Protein AF-A0A497E1Q3-F1 (afdb_monomer_lite)

InterPro domains:
  IPR003481 Flagellar hook-associated protein 2, N-terminal [PF02465] (13-109)
  IPR040026 Flagellar hook-associated protein 2 [PTHR30288] (8-225)

Organism: Aerophobetes bacterium (NCBI:txid2030807)

Radius of gyration: 48.14 Å; chains: 1; bounding box: 81×83×130 Å

Secondary structure (DSSP, 8-state):
----------TT----HHHHHHHHHHHHHHHHHHHHHHHHHHHHHHHHHHHHHHHHHHHHHHHHHHT-HHHHS------S-TTT------S-PPP-----------------PPP-S-SSSS-----------SSPPPPTT-BTTTHHHHT-----EEEEE-TTS-EEEEE-TT--BHHHHHHHHHT-TTS-EEEEE---TTS-TTTSEEEEE-S--SS-EEEEESTT--HHHHTT--EEESSSEEEPPPS---

Structure (mmCIF, N/CA/C/O backbone):
data_AF-A0A497E1Q3-F1
#
_entry.id   AF-A0A497E1Q3-F1
#
loop_
_atom_site.group_PDB
_atom_site.id
_atom_site.type_symbol
_atom_site.label_atom_id
_atom_site.label_alt_id
_atom_site.label_comp_id
_atom_site.label_asym_id
_atom_site.label_entity_id
_atom_site.label_seq_id
_atom_site.pdbx_PDB_ins_code
_atom_site.Cartn_x
_atom_site.Cartn_y
_atom_site.Cartn_z
_atom_site.occupancy
_atom_site.B_iso_or_equiv
_atom_site.auth_seq_id
_atom_site.auth_comp_id
_atom_site.auth_asym_id
_atom_site.auth_atom_id
_atom_site.pdbx_PDB_model_num
ATOM 1 N N . MET A 1 1 ? 20.193 60.997 -73.709 1.00 47.12 1 MET A N 1
ATOM 2 C CA . MET A 1 1 ? 21.344 61.504 -74.487 1.00 47.12 1 MET A CA 1
ATOM 3 C C . MET A 1 1 ? 22.534 61.631 -73.552 1.00 47.12 1 MET A C 1
ATOM 5 O O . MET A 1 1 ? 22.497 62.475 -72.671 1.00 47.12 1 MET A O 1
ATOM 9 N N . ALA A 1 2 ? 23.549 60.787 -73.725 1.00 42.44 2 ALA A N 1
ATOM 10 C CA . ALA A 1 2 ? 24.908 61.006 -73.234 1.00 42.44 2 ALA A CA 1
ATOM 11 C C . ALA A 1 2 ? 25.837 60.607 -74.392 1.00 42.44 2 ALA A C 1
ATOM 13 O O . ALA A 1 2 ? 25.594 59.596 -75.048 1.00 42.44 2 ALA A O 1
ATOM 14 N N . ALA A 1 3 ? 26.763 61.498 -74.735 1.00 43.50 3 ALA A N 1
ATOM 15 C CA . ALA A 1 3 ? 27.472 61.548 -76.010 1.00 43.50 3 ALA A CA 1
ATOM 16 C C . ALA A 1 3 ? 28.418 60.352 -76.254 1.00 43.50 3 ALA A C 1
ATOM 18 O O . ALA A 1 3 ? 28.955 59.800 -75.294 1.00 43.50 3 ALA A O 1
ATOM 19 N N . PRO A 1 4 ? 28.685 59.980 -77.522 1.00 47.50 4 PRO A N 1
ATOM 20 C CA . PRO A 1 4 ? 29.746 59.034 -77.840 1.00 47.50 4 PRO A CA 1
ATOM 21 C C . PRO A 1 4 ? 31.111 59.702 -77.623 1.00 47.50 4 PRO A C 1
ATOM 23 O O . PRO A 1 4 ? 31.420 60.721 -78.242 1.00 47.50 4 PRO A O 1
ATOM 26 N N . LEU A 1 5 ? 31.936 59.127 -76.748 1.00 47.25 5 LEU A N 1
ATOM 27 C CA . LEU A 1 5 ? 33.345 59.493 -76.624 1.00 47.25 5 LEU A CA 1
ATOM 28 C C . LEU A 1 5 ? 34.102 58.882 -77.811 1.00 47.25 5 LEU A C 1
ATOM 30 O O . LEU A 1 5 ? 34.340 57.678 -77.860 1.00 47.25 5 LEU A O 1
ATOM 34 N N . GLN A 1 6 ? 34.442 59.715 -78.794 1.00 50.72 6 GLN A N 1
ATOM 35 C CA . GLN A 1 6 ? 35.434 59.377 -79.809 1.00 50.72 6 GLN A CA 1
ATOM 36 C C . GLN A 1 6 ? 36.818 59.365 -79.152 1.00 50.72 6 GLN A C 1
ATOM 38 O O . GLN A 1 6 ? 37.345 60.416 -78.788 1.00 50.72 6 GLN A O 1
ATOM 43 N N . ASN A 1 7 ? 37.413 58.182 -79.013 1.00 49.25 7 ASN A N 1
ATOM 44 C CA . ASN A 1 7 ? 38.814 58.052 -78.631 1.00 49.25 7 ASN A CA 1
ATOM 45 C C . ASN A 1 7 ? 39.691 58.346 -79.856 1.00 49.25 7 ASN A C 1
ATOM 47 O O . ASN A 1 7 ? 39.569 57.704 -80.898 1.00 49.25 7 ASN A O 1
ATOM 51 N N . ILE A 1 8 ? 40.558 59.351 -79.733 1.00 51.94 8 ILE A N 1
ATOM 52 C CA . ILE A 1 8 ? 41.512 59.757 -80.767 1.00 51.94 8 ILE A CA 1
ATOM 53 C C . ILE A 1 8 ? 42.587 58.667 -80.892 1.00 51.94 8 ILE A C 1
ATOM 55 O O . ILE A 1 8 ? 43.440 58.522 -80.018 1.00 51.94 8 ILE A O 1
ATOM 59 N N . SER A 1 9 ? 42.547 57.912 -81.991 1.00 50.84 9 SER A N 1
ATOM 60 C CA . SER A 1 9 ? 43.619 57.007 -82.419 1.00 50.84 9 SER A CA 1
ATOM 61 C C . SER A 1 9 ? 44.751 57.828 -83.051 1.00 50.84 9 SER A C 1
ATOM 63 O O . SER A 1 9 ? 44.543 58.517 -84.049 1.00 50.84 9 SER A O 1
ATOM 65 N N . GLY A 1 10 ? 45.938 57.808 -82.439 1.00 52.50 10 GLY A N 1
ATOM 66 C CA . GLY A 1 10 ? 47.099 58.604 -82.850 1.00 52.50 10 GLY A CA 1
ATOM 67 C C . GLY A 1 10 ? 47.669 58.201 -84.218 1.00 52.50 10 GLY A C 1
ATOM 68 O O . GLY A 1 10 ? 47.986 57.044 -84.467 1.00 52.50 10 GLY A O 1
ATOM 69 N N . LEU A 1 11 ? 47.862 59.193 -85.086 1.00 52.38 11 LEU A N 1
ATOM 70 C CA . LEU A 1 11 ? 48.152 59.095 -86.525 1.00 52.38 11 LEU A CA 1
ATOM 71 C C . LEU A 1 11 ? 49.540 58.546 -86.951 1.00 52.38 11 LEU A C 1
ATOM 73 O O . LEU A 1 11 ? 49.883 58.678 -88.121 1.00 52.38 11 LEU A O 1
ATOM 77 N N . ILE A 1 12 ? 50.353 57.938 -86.074 1.00 54.19 12 ILE A N 1
ATOM 78 C CA . ILE A 1 12 ? 51.673 57.354 -86.454 1.00 54.19 12 ILE A CA 1
ATOM 79 C C . ILE A 1 12 ? 51.933 55.966 -85.820 1.00 54.19 12 ILE A C 1
ATOM 81 O O . ILE A 1 12 ? 52.937 55.324 -86.110 1.00 54.19 12 ILE A O 1
ATOM 85 N N . SER A 1 13 ? 51.012 55.426 -85.018 1.00 51.84 13 SE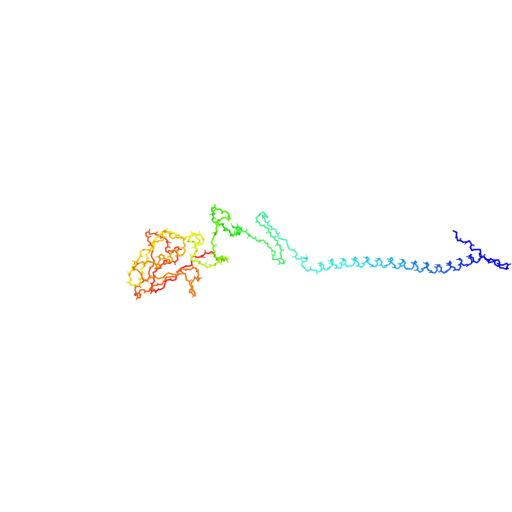R A N 1
ATOM 86 C CA . SER A 1 13 ? 51.146 54.074 -84.461 1.00 51.84 13 SER A CA 1
ATOM 87 C C . SER A 1 13 ? 50.018 53.190 -84.980 1.00 51.84 13 SER A C 1
ATOM 89 O O . SER A 1 13 ? 48.866 53.365 -84.596 1.00 51.84 13 SER A O 1
ATOM 91 N N . THR A 1 14 ? 50.329 52.235 -85.855 1.00 58.81 14 THR A N 1
ATOM 92 C CA . THR A 1 14 ? 49.423 51.157 -86.295 1.00 58.81 14 THR A CA 1
ATOM 93 C C . THR A 1 14 ? 49.256 50.089 -85.204 1.00 58.81 14 THR A C 1
ATOM 95 O O . THR A 1 14 ? 49.424 48.903 -85.469 1.00 58.81 14 THR A O 1
ATOM 98 N N . ILE A 1 15 ? 49.004 50.498 -83.959 1.00 61.88 15 ILE A N 1
ATOM 99 C CA . ILE A 1 15 ? 48.766 49.593 -82.829 1.00 61.88 15 ILE A CA 1
ATOM 100 C C . ILE A 1 15 ? 47.312 49.762 -82.400 1.00 61.88 15 ILE A C 1
ATOM 102 O O . ILE A 1 15 ? 46.911 50.844 -81.968 1.00 61.88 15 ILE A O 1
ATOM 106 N N . ASP A 1 16 ? 46.532 48.687 -82.530 1.00 72.00 16 ASP A N 1
ATOM 107 C CA . ASP A 1 16 ? 45.199 48.589 -81.945 1.00 72.00 16 ASP A CA 1
ATOM 108 C C . ASP A 1 16 ? 45.356 48.414 -80.428 1.00 72.00 16 ASP A C 1
ATOM 110 O O . ASP A 1 16 ? 45.700 47.348 -79.905 1.00 72.00 16 ASP A O 1
ATOM 114 N N . TRP A 1 17 ? 45.199 49.522 -79.708 1.00 68.81 17 TRP A N 1
ATOM 115 C CA . TRP A 1 17 ? 45.371 49.551 -78.262 1.00 68.81 17 TRP A CA 1
ATOM 116 C C . TRP A 1 17 ? 44.317 48.722 -77.533 1.00 68.81 17 TRP A C 1
ATOM 118 O O . TRP A 1 17 ? 44.621 48.221 -76.457 1.00 68.81 17 TRP A O 1
ATOM 128 N N . ASN A 1 18 ? 43.129 48.516 -78.111 1.00 73.19 18 ASN A N 1
ATOM 129 C CA . ASN A 1 18 ? 42.119 47.654 -77.498 1.00 73.19 18 ASN A CA 1
ATOM 130 C C . ASN A 1 18 ? 42.541 46.188 -77.604 1.00 73.19 18 ASN A C 1
ATOM 132 O O . ASN A 1 18 ? 42.524 45.490 -76.599 1.00 73.19 18 ASN A O 1
ATOM 136 N N . GLU A 1 19 ? 43.028 45.752 -78.770 1.00 76.19 19 GLU A N 1
ATOM 137 C CA . GLU A 1 19 ? 43.541 44.387 -78.960 1.00 76.19 19 GLU A CA 1
ATOM 138 C C . GLU A 1 19 ? 44.780 44.118 -78.091 1.00 76.19 19 GLU A C 1
ATOM 140 O O . GLU A 1 19 ? 44.920 43.050 -77.498 1.00 76.19 19 GLU A O 1
ATOM 145 N N . THR A 1 20 ? 45.660 45.112 -77.940 1.00 74.38 20 THR A N 1
ATOM 146 C CA . THR A 1 20 ? 46.858 44.995 -77.092 1.00 74.38 20 THR A CA 1
ATOM 147 C C . THR A 1 20 ? 46.505 44.970 -75.598 1.00 74.38 20 THR A C 1
ATOM 149 O O . THR A 1 20 ? 47.099 44.201 -74.840 1.00 74.38 20 THR A O 1
ATOM 152 N N . ILE A 1 21 ? 45.530 45.779 -75.160 1.00 75.94 21 ILE A N 1
ATOM 153 C CA . ILE A 1 21 ? 45.007 45.759 -73.784 1.00 75.94 21 ILE A CA 1
ATOM 154 C C . ILE A 1 21 ? 44.289 44.437 -73.512 1.00 75.94 21 ILE A C 1
ATOM 156 O O . ILE A 1 21 ? 44.545 43.829 -72.479 1.00 75.94 21 ILE A O 1
ATOM 160 N N . ASP A 1 22 ? 43.466 43.947 -74.438 1.00 78.00 22 ASP A N 1
ATOM 161 C CA . ASP A 1 22 ? 42.787 42.656 -74.317 1.00 78.00 22 ASP A CA 1
ATOM 162 C C . ASP A 1 22 ? 43.790 41.496 -74.284 1.00 78.00 22 ASP A C 1
ATOM 164 O O . ASP A 1 22 ? 43.646 40.583 -73.469 1.00 78.00 22 ASP A O 1
ATOM 168 N N . ALA A 1 23 ? 44.854 41.548 -75.092 1.00 74.19 23 ALA A N 1
ATOM 169 C CA . ALA A 1 23 ? 45.935 40.568 -75.065 1.00 74.19 23 ALA A CA 1
ATOM 170 C C . ALA A 1 23 ? 46.680 40.580 -73.717 1.00 74.19 23 ALA A C 1
ATOM 172 O O . ALA A 1 23 ? 46.862 39.519 -73.116 1.00 74.19 23 ALA A O 1
ATOM 173 N N . LEU A 1 24 ? 47.041 41.754 -73.185 1.00 74.50 24 LEU A N 1
ATOM 174 C CA . LEU A 1 24 ? 47.661 41.884 -71.857 1.00 74.50 24 LEU A CA 1
ATOM 175 C C . LEU A 1 24 ? 46.714 41.430 -70.732 1.00 74.50 24 LEU A C 1
ATOM 177 O O . LEU A 1 24 ? 47.117 40.658 -69.861 1.00 74.50 24 LEU A O 1
ATOM 181 N N . MET A 1 25 ? 45.437 41.816 -70.793 1.00 76.31 25 MET A N 1
ATOM 182 C CA . MET A 1 25 ? 44.401 41.381 -69.852 1.00 76.31 25 MET A CA 1
ATOM 183 C C . MET A 1 25 ? 44.137 39.875 -69.935 1.00 76.31 25 MET A C 1
ATOM 185 O O . MET A 1 25 ? 43.820 39.256 -68.922 1.00 76.31 25 MET A O 1
ATOM 189 N N . SER A 1 26 ? 44.264 39.258 -71.111 1.00 78.69 26 SER A N 1
ATOM 190 C CA . SER A 1 26 ? 44.098 37.811 -71.283 1.00 78.69 26 SER A CA 1
ATOM 191 C C . SER A 1 26 ? 45.229 37.019 -70.622 1.00 78.69 26 SER A C 1
ATOM 193 O O . SER A 1 26 ? 44.965 35.990 -70.002 1.00 78.69 26 SER A O 1
ATOM 195 N N . ILE A 1 27 ? 46.464 37.533 -70.668 1.00 78.44 27 ILE A N 1
ATOM 196 C CA . ILE A 1 27 ? 47.628 36.946 -69.989 1.00 78.44 27 ILE A CA 1
ATOM 197 C C . ILE A 1 27 ? 47.462 37.051 -68.468 1.00 78.44 27 ILE A C 1
ATOM 199 O O . ILE A 1 27 ? 47.693 36.078 -67.749 1.00 78.44 27 ILE A O 1
ATOM 203 N N . GLU A 1 28 ? 46.992 38.197 -67.970 1.00 75.00 28 GLU A N 1
ATOM 204 C CA . GLU A 1 28 ? 46.718 38.389 -66.542 1.00 75.00 28 GLU A CA 1
ATOM 205 C C . GLU A 1 28 ? 45.537 37.520 -66.058 1.00 75.00 28 GLU A C 1
ATOM 207 O O . GLU A 1 28 ? 45.613 36.883 -65.004 1.00 75.00 28 GLU A O 1
ATOM 212 N N . ARG A 1 29 ? 44.476 37.379 -66.869 1.00 80.75 29 ARG A N 1
ATOM 213 C CA . ARG A 1 29 ? 43.343 36.471 -66.601 1.00 80.75 29 ARG A CA 1
ATOM 214 C C . ARG A 1 29 ? 43.731 34.997 -66.648 1.00 80.75 29 ARG A C 1
ATOM 216 O O . ARG A 1 29 ? 43.175 34.223 -65.875 1.00 80.75 29 ARG A O 1
ATOM 223 N N . ALA A 1 30 ? 44.672 34.588 -67.499 1.00 81.62 30 ALA A N 1
ATOM 224 C CA . ALA A 1 30 ? 45.142 33.203 -67.551 1.00 81.62 30 ALA A CA 1
ATOM 225 C C . ALA A 1 30 ? 45.724 32.755 -66.199 1.00 81.62 30 ALA A C 1
ATOM 227 O O . ALA A 1 30 ? 45.445 31.648 -65.735 1.00 81.62 30 ALA A O 1
ATOM 228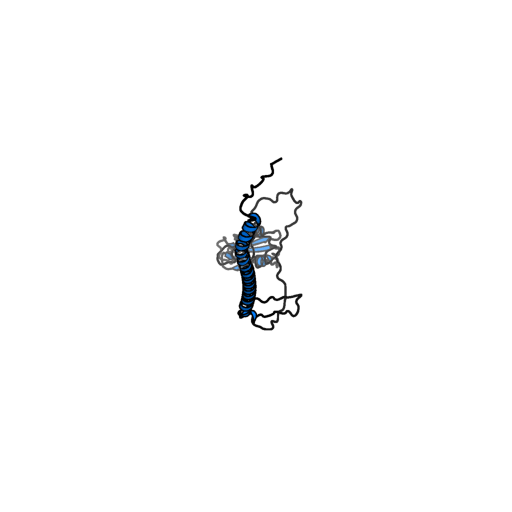 N N . TYR A 1 31 ? 46.458 33.643 -65.519 1.00 86.88 31 TYR A N 1
ATOM 229 C CA . TYR A 1 31 ? 46.955 33.381 -64.171 1.00 86.88 31 TYR A CA 1
ATOM 230 C C . TYR A 1 31 ? 45.810 33.239 -63.156 1.00 86.88 31 TYR A C 1
ATOM 232 O O . TYR A 1 31 ? 45.775 32.259 -62.409 1.00 86.88 31 TYR A O 1
ATOM 240 N N . VAL A 1 32 ? 44.828 34.148 -63.174 1.00 85.56 32 VAL A N 1
ATOM 241 C CA . VAL A 1 32 ? 43.639 34.078 -62.302 1.00 85.56 32 VAL A CA 1
ATOM 242 C C . VAL A 1 32 ? 42.834 32.797 -62.542 1.00 85.56 32 VAL A C 1
ATOM 244 O O . VAL A 1 32 ? 42.472 32.123 -61.580 1.00 85.56 32 VAL A O 1
ATOM 247 N N . ASN A 1 33 ? 42.625 32.403 -63.800 1.00 89.12 33 ASN A N 1
ATOM 248 C CA . ASN A 1 33 ? 41.931 31.165 -64.162 1.00 89.12 33 ASN A CA 1
ATOM 249 C C . ASN A 1 33 ? 42.670 29.932 -63.626 1.00 89.12 33 ASN A C 1
ATOM 251 O O . ASN A 1 33 ? 42.047 29.059 -63.030 1.00 89.12 33 ASN A O 1
ATOM 255 N N . SER A 1 34 ? 44.003 29.894 -63.742 1.00 90.00 34 SER A N 1
ATOM 256 C CA . SER A 1 34 ? 44.806 28.792 -63.192 1.00 90.00 34 SER A CA 1
ATOM 257 C C . SER A 1 34 ? 44.716 28.698 -61.661 1.00 90.00 34 SER A C 1
ATOM 259 O O . SER A 1 34 ? 44.725 27.606 -61.091 1.00 90.00 34 SER A O 1
ATOM 261 N N . LEU A 1 35 ? 44.602 29.837 -60.965 1.00 91.38 35 LEU A N 1
ATOM 262 C CA . LEU A 1 35 ? 44.374 29.865 -59.521 1.00 91.38 35 LEU A CA 1
ATOM 263 C C . LEU A 1 35 ? 42.952 29.417 -59.169 1.00 91.38 35 LEU A C 1
ATOM 265 O O . LEU A 1 35 ? 42.796 28.664 -58.209 1.00 91.38 35 LEU A O 1
ATOM 269 N N . GLN A 1 36 ? 41.944 29.814 -59.950 1.00 90.81 36 GLN A N 1
ATOM 270 C CA . GLN A 1 36 ? 40.557 29.380 -59.767 1.00 90.81 36 GLN A CA 1
ATOM 271 C C . GLN A 1 36 ? 40.414 27.862 -59.949 1.00 90.81 36 GLN A C 1
ATOM 273 O O . GLN A 1 36 ? 39.842 27.200 -59.089 1.00 90.81 36 GLN A O 1
ATOM 278 N N . GLU A 1 37 ? 41.039 27.281 -60.978 1.00 92.88 37 GLU A N 1
ATOM 279 C CA . GLU A 1 37 ? 41.079 25.824 -61.174 1.00 92.88 37 GLU A CA 1
ATOM 280 C C . GLU A 1 37 ? 41.726 25.102 -59.983 1.00 92.88 37 GLU A C 1
ATOM 282 O O . GLU A 1 37 ? 41.243 24.063 -59.525 1.00 92.88 37 GLU A O 1
ATOM 287 N N . ARG A 1 38 ? 42.808 25.665 -59.425 1.00 93.44 38 ARG A N 1
ATOM 288 C CA . ARG A 1 38 ? 43.449 25.125 -58.215 1.00 93.44 38 ARG A CA 1
ATOM 289 C C . ARG A 1 38 ? 42.546 25.240 -56.987 1.00 93.44 38 ARG A C 1
ATOM 291 O O . ARG A 1 38 ? 42.557 24.325 -56.161 1.00 93.44 38 ARG A O 1
ATOM 298 N N . ILE A 1 39 ? 41.788 26.330 -56.851 1.00 93.44 39 ILE A N 1
ATOM 299 C CA . ILE A 1 39 ? 40.797 26.516 -55.781 1.00 93.44 39 ILE A CA 1
ATOM 300 C C . ILE A 1 39 ? 39.702 25.451 -55.899 1.00 93.44 39 ILE A C 1
ATOM 302 O O . ILE A 1 39 ? 39.443 24.747 -54.924 1.00 93.44 39 ILE A O 1
ATOM 306 N N . ASP A 1 40 ? 39.131 25.252 -57.085 1.00 95.06 40 ASP A N 1
ATOM 307 C CA . ASP A 1 40 ? 38.049 24.288 -57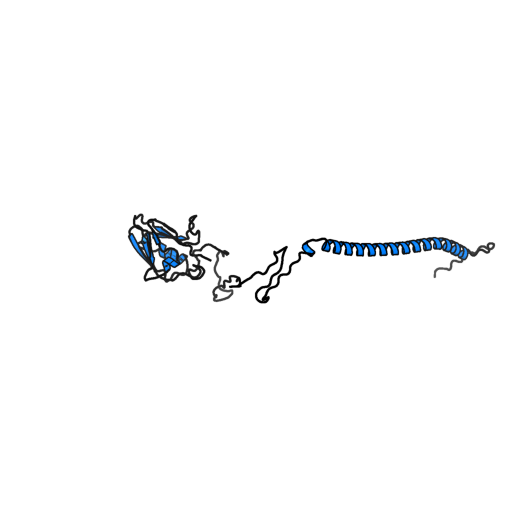.317 1.00 95.06 40 ASP A CA 1
ATOM 308 C C . ASP A 1 40 ? 38.518 22.837 -57.114 1.00 95.06 40 ASP A C 1
ATOM 310 O O . ASP A 1 40 ? 37.842 22.028 -56.463 1.00 95.06 40 ASP A O 1
ATOM 314 N N . ALA A 1 41 ? 39.730 22.512 -57.575 1.00 95.31 41 ALA A N 1
ATOM 315 C CA . ALA A 1 41 ? 40.359 21.218 -57.321 1.00 95.31 41 ALA A CA 1
ATOM 316 C C . ALA A 1 41 ? 40.598 20.979 -55.817 1.00 95.31 41 ALA A C 1
ATOM 318 O O . ALA A 1 41 ? 40.370 19.873 -55.317 1.00 95.31 41 ALA A O 1
ATOM 319 N N . ASN A 1 42 ? 41.029 22.001 -55.072 1.00 95.50 42 ASN A N 1
ATOM 320 C CA . ASN A 1 42 ? 41.210 21.908 -53.622 1.00 95.50 42 ASN A CA 1
ATOM 321 C C . ASN A 1 42 ? 39.870 21.811 -52.872 1.00 95.50 42 ASN A C 1
ATOM 323 O O . ASN A 1 42 ? 39.775 21.023 -51.934 1.00 95.50 42 ASN A O 1
ATOM 327 N N . ASN A 1 43 ? 38.824 22.516 -53.310 1.00 94.44 43 ASN A N 1
ATOM 328 C CA . ASN A 1 43 ? 37.471 22.413 -52.748 1.00 94.44 43 ASN A CA 1
ATOM 329 C C . ASN A 1 43 ? 36.865 21.016 -52.958 1.00 94.44 43 ASN A C 1
ATOM 331 O O . ASN A 1 43 ? 36.247 20.450 -52.051 1.00 94.44 43 ASN A O 1
ATOM 335 N N . THR A 1 44 ? 37.105 20.410 -54.124 1.00 95.88 44 THR A N 1
ATOM 336 C CA . THR A 1 44 ? 36.707 19.023 -54.409 1.00 95.88 44 THR A CA 1
ATOM 337 C C . THR A 1 44 ? 37.413 18.046 -53.465 1.00 95.88 44 THR A C 1
ATOM 339 O O . THR A 1 44 ? 36.768 17.189 -52.857 1.00 95.88 44 THR A O 1
ATOM 342 N N . LYS A 1 45 ? 38.732 18.209 -53.270 1.00 94.94 45 LYS A N 1
ATOM 343 C CA . LYS A 1 45 ? 39.505 17.412 -52.301 1.00 94.94 45 LYS A CA 1
ATOM 344 C C . LYS A 1 45 ? 38.993 17.602 -50.874 1.00 94.94 45 LYS A C 1
ATOM 346 O O . LYS A 1 45 ? 38.839 16.617 -50.160 1.00 94.94 45 LYS A O 1
ATOM 351 N N . LEU A 1 46 ? 38.707 18.838 -50.463 1.00 94.44 46 LEU A N 1
ATOM 352 C CA . LEU A 1 46 ? 38.176 19.149 -49.134 1.00 94.44 46 LEU A CA 1
ATOM 353 C C . LEU A 1 46 ? 36.833 18.447 -48.891 1.00 94.44 46 LEU A C 1
ATOM 355 O O . LEU A 1 46 ? 36.640 17.825 -47.849 1.00 94.44 46 LEU A O 1
ATOM 359 N N . THR A 1 47 ? 35.939 18.470 -49.881 1.00 95.75 47 THR A N 1
ATOM 360 C CA . THR A 1 47 ? 34.642 17.778 -49.817 1.00 95.75 47 THR A CA 1
ATOM 361 C C . THR A 1 47 ? 34.817 16.260 -49.708 1.00 95.75 47 THR A C 1
ATOM 363 O O . THR A 1 47 ? 34.158 15.611 -48.891 1.00 95.75 47 THR A O 1
ATOM 366 N N . ALA A 1 48 ? 35.746 15.682 -50.479 1.00 95.62 48 ALA A N 1
ATOM 367 C CA . ALA A 1 48 ? 36.073 14.259 -50.398 1.00 95.62 48 ALA A CA 1
ATOM 368 C C . ALA A 1 48 ? 36.624 13.868 -49.013 1.00 95.62 48 ALA A C 1
ATOM 370 O O . ALA A 1 48 ? 36.185 12.867 -48.443 1.00 95.62 48 ALA A O 1
ATOM 371 N N . TRP A 1 49 ? 37.515 14.682 -48.431 1.00 97.06 49 TRP A N 1
ATOM 372 C CA . TRP A 1 49 ? 38.020 14.493 -47.065 1.00 97.06 49 TRP A CA 1
ATOM 373 C C . TRP A 1 49 ? 36.918 14.613 -46.008 1.00 97.06 49 TRP A C 1
ATOM 375 O O . TRP A 1 49 ? 36.886 13.815 -45.067 1.00 97.06 49 TRP A O 1
ATOM 385 N N . GLY A 1 50 ? 35.981 15.548 -46.180 1.00 95.88 50 GLY A N 1
ATOM 386 C CA . GLY A 1 50 ? 34.803 15.677 -45.321 1.00 95.88 50 GLY A CA 1
ATOM 387 C C . GLY A 1 50 ? 33.934 14.415 -45.335 1.00 95.88 50 GLY A C 1
ATOM 388 O O . GLY A 1 50 ? 33.603 13.877 -44.280 1.00 95.88 50 GLY A O 1
ATOM 389 N N . SER A 1 51 ? 33.636 13.881 -46.524 1.00 95.75 51 SER A N 1
ATOM 390 C CA . SER A 1 51 ? 32.871 12.633 -46.691 1.00 95.75 51 SER A CA 1
ATOM 391 C C . SER A 1 51 ? 33.592 11.414 -46.105 1.00 95.75 51 SER A C 1
ATOM 393 O O . SER A 1 51 ? 32.978 10.595 -45.417 1.00 95.75 51 SER A O 1
ATOM 395 N N . PHE A 1 52 ? 34.908 11.303 -46.317 1.00 96.88 52 PHE A N 1
ATOM 396 C CA . PHE A 1 52 ? 35.718 10.238 -45.726 1.00 96.88 52 PHE A CA 1
ATOM 397 C C . PHE A 1 52 ? 35.691 10.292 -44.194 1.00 96.88 52 PHE A C 1
ATOM 399 O O . PHE A 1 52 ? 35.436 9.279 -43.545 1.00 96.88 52 PHE A O 1
ATOM 406 N N . THR A 1 53 ? 35.875 11.484 -43.623 1.00 96.19 53 THR A N 1
ATOM 407 C CA . THR A 1 53 ? 35.836 11.700 -42.171 1.00 96.19 53 THR A CA 1
ATOM 408 C C . THR A 1 53 ? 34.467 11.345 -41.599 1.00 96.19 53 THR A C 1
ATOM 410 O O . THR A 1 53 ? 34.390 10.638 -40.599 1.00 96.19 53 THR A O 1
ATOM 413 N N . ALA A 1 54 ? 33.379 11.747 -42.264 1.00 96.94 54 ALA A N 1
ATOM 414 C CA . ALA A 1 54 ? 32.024 11.394 -41.848 1.00 96.94 54 ALA A CA 1
ATOM 415 C C . ALA A 1 54 ? 31.811 9.870 -41.811 1.00 96.94 54 ALA A C 1
ATOM 417 O O . ALA A 1 54 ? 31.318 9.338 -40.819 1.00 96.94 54 ALA A O 1
ATOM 418 N N . ARG A 1 55 ? 32.252 9.147 -42.851 1.00 96.88 55 ARG A N 1
ATOM 419 C CA . ARG A 1 55 ? 32.175 7.676 -42.893 1.00 96.88 55 ARG A CA 1
ATOM 420 C C . ARG A 1 55 ? 33.028 7.020 -41.812 1.00 96.88 55 ARG A C 1
ATOM 422 O O . ARG A 1 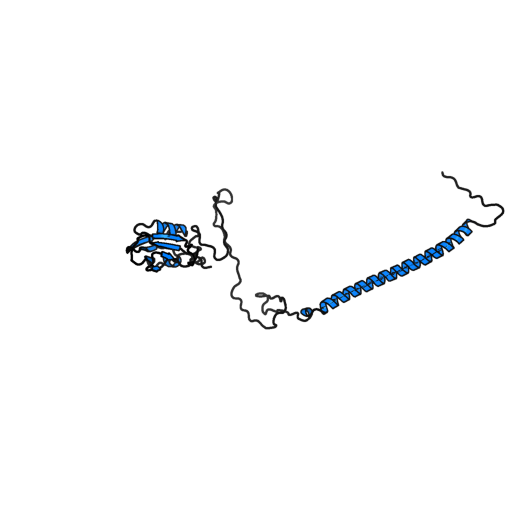55 ? 32.601 6.029 -41.221 1.00 96.88 55 ARG A O 1
ATOM 429 N N . LEU A 1 56 ? 34.208 7.571 -41.536 1.00 97.06 56 LEU A N 1
ATOM 430 C CA . LEU A 1 56 ? 35.083 7.078 -40.478 1.00 97.06 56 LEU A CA 1
ATOM 431 C C . LEU A 1 56 ? 34.459 7.279 -39.092 1.00 97.06 56 LEU A C 1
ATOM 433 O O . LEU A 1 56 ? 34.510 6.365 -38.277 1.00 97.06 56 LEU A O 1
ATOM 437 N N . LEU A 1 57 ? 33.807 8.418 -38.848 1.00 96.69 57 LEU A N 1
ATOM 438 C CA . LEU A 1 57 ? 33.056 8.667 -37.614 1.00 96.69 57 LEU A CA 1
ATOM 439 C C . LEU A 1 57 ? 31.884 7.688 -37.460 1.00 96.69 57 LEU A C 1
ATOM 441 O O . LEU A 1 57 ? 31.676 7.138 -36.381 1.00 96.69 57 LEU A O 1
ATOM 445 N N . THR A 1 58 ? 31.143 7.407 -38.536 1.00 97.00 58 THR A N 1
ATOM 446 C CA . THR A 1 58 ? 30.083 6.387 -38.513 1.00 97.00 58 THR A CA 1
ATOM 447 C C . THR A 1 58 ? 30.640 5.007 -38.167 1.00 97.00 58 THR A C 1
ATOM 449 O O . THR A 1 58 ? 30.088 4.319 -37.307 1.00 97.00 58 THR A O 1
ATOM 452 N N . LEU A 1 59 ? 31.753 4.611 -38.789 1.00 97.00 59 LEU A N 1
ATOM 453 C CA . LEU A 1 59 ? 32.417 3.348 -38.478 1.00 97.00 59 LEU A CA 1
ATOM 454 C C . LEU A 1 59 ? 32.894 3.308 -37.021 1.00 97.00 59 LEU A C 1
ATOM 456 O O . LEU A 1 59 ? 32.680 2.309 -36.338 1.00 97.00 59 LEU A O 1
ATOM 460 N N . GLN A 1 60 ? 33.489 4.398 -36.532 1.00 96.44 60 GLN A N 1
ATOM 461 C CA . GLN A 1 60 ? 33.930 4.530 -35.146 1.00 96.44 60 GLN A CA 1
ATOM 462 C C . GLN A 1 60 ? 32.759 4.358 -34.169 1.00 96.44 60 GLN A C 1
ATOM 464 O O . GLN A 1 60 ? 32.909 3.664 -33.167 1.00 96.44 60 GLN A O 1
ATOM 469 N N . ASN A 1 61 ? 31.584 4.914 -34.474 1.00 95.31 61 ASN A N 1
ATOM 470 C CA . ASN A 1 61 ? 30.388 4.753 -33.646 1.00 95.31 61 ASN A CA 1
ATOM 471 C C . ASN A 1 61 ? 29.919 3.292 -33.585 1.00 95.31 61 ASN A C 1
ATOM 473 O O . ASN A 1 61 ? 29.651 2.783 -32.495 1.00 95.31 61 ASN A O 1
ATOM 477 N N . TYR A 1 62 ? 29.867 2.584 -34.719 1.00 95.69 62 TYR A N 1
ATOM 478 C CA . TYR A 1 62 ? 29.518 1.158 -34.721 1.00 95.69 62 TYR A CA 1
ATOM 479 C C . TYR A 1 62 ? 30.556 0.307 -33.988 1.00 95.69 62 TYR A C 1
ATOM 481 O O . TYR A 1 62 ? 30.189 -0.551 -33.186 1.00 95.69 62 TYR A O 1
ATOM 489 N N . ALA A 1 63 ? 31.844 0.582 -34.198 1.00 95.69 63 ALA A N 1
ATOM 490 C CA . ALA A 1 63 ? 32.920 -0.087 -33.478 1.00 95.69 63 ALA A CA 1
ATOM 491 C C . ALA A 1 63 ? 32.823 0.161 -31.963 1.00 95.69 63 ALA A C 1
ATOM 493 O O . ALA A 1 63 ? 33.006 -0.767 -31.183 1.00 95.69 63 ALA A O 1
ATOM 494 N N . ALA A 1 64 ? 32.462 1.373 -31.533 1.00 95.00 64 ALA A N 1
ATOM 495 C CA . ALA A 1 64 ? 32.263 1.695 -30.123 1.00 95.00 64 ALA A CA 1
ATOM 496 C C . ALA A 1 64 ? 31.081 0.933 -29.497 1.00 95.00 64 ALA A C 1
ATOM 498 O O . ALA A 1 64 ? 31.167 0.549 -28.333 1.00 95.00 64 ALA A O 1
ATOM 499 N N . VAL A 1 65 ? 29.998 0.685 -30.245 1.00 93.12 65 VAL A N 1
ATOM 500 C CA . VAL A 1 65 ? 28.868 -0.151 -29.788 1.00 93.12 65 VAL A CA 1
ATOM 501 C C . VAL A 1 65 ? 29.264 -1.626 -29.705 1.00 93.12 65 VAL A C 1
ATOM 503 O O . VAL A 1 65 ? 28.937 -2.292 -28.723 1.00 93.12 65 VAL A O 1
ATOM 506 N N . LEU A 1 66 ? 29.990 -2.132 -30.703 1.00 92.56 66 LEU A N 1
ATOM 507 C CA . LEU A 1 66 ? 30.475 -3.514 -30.724 1.00 92.56 66 LEU A CA 1
ATOM 508 C C . LEU A 1 66 ? 31.568 -3.769 -29.683 1.00 92.56 66 LEU A C 1
ATOM 510 O O . LEU A 1 66 ? 31.692 -4.883 -29.204 1.00 92.56 66 LEU A O 1
ATOM 514 N N . ASN A 1 67 ? 32.331 -2.756 -29.272 1.00 93.62 67 ASN A N 1
ATOM 515 C CA . ASN A 1 67 ? 33.341 -2.900 -28.222 1.00 93.62 67 ASN A CA 1
ATOM 516 C C . ASN A 1 67 ? 32.736 -3.016 -26.804 1.00 93.62 67 ASN A C 1
ATOM 518 O O . ASN A 1 67 ? 33.459 -3.160 -25.820 1.00 93.62 67 ASN A O 1
ATOM 522 N N . ARG A 1 68 ? 31.406 -2.925 -26.655 1.00 90.56 68 ARG A N 1
ATOM 523 C CA . ARG A 1 68 ? 30.729 -3.066 -25.358 1.00 90.56 68 ARG A CA 1
ATOM 524 C C . ARG A 1 68 ? 30.398 -4.529 -25.086 1.00 90.56 68 ARG A C 1
ATOM 526 O O . ARG A 1 68 ? 29.663 -5.151 -25.844 1.00 90.56 68 ARG A O 1
ATOM 533 N N . SER A 1 69 ? 30.837 -5.042 -23.934 1.00 86.38 69 SER A N 1
ATOM 534 C CA . SER A 1 69 ? 30.517 -6.409 -23.489 1.00 86.38 69 SER A CA 1
ATOM 535 C C . SER A 1 69 ? 29.006 -6.669 -23.390 1.00 86.38 69 SER A C 1
ATOM 537 O O . SER A 1 69 ? 28.549 -7.770 -23.685 1.00 86.38 69 SER A O 1
ATOM 539 N N . SER A 1 70 ? 28.213 -5.654 -23.027 1.00 83.94 70 SER A N 1
ATOM 540 C CA . SER A 1 70 ? 26.752 -5.759 -22.918 1.00 83.94 70 SER A CA 1
ATOM 541 C C . SER A 1 70 ? 26.062 -6.066 -24.250 1.00 83.94 70 SER A C 1
ATOM 543 O O . SER A 1 70 ? 25.038 -6.743 -24.247 1.00 83.94 70 SER A O 1
ATOM 545 N N . THR A 1 71 ? 26.637 -5.646 -25.384 1.00 85.69 71 THR A N 1
ATOM 546 C CA . THR A 1 71 ? 26.111 -5.954 -26.725 1.00 85.69 71 THR A CA 1
ATOM 547 C C . THR A 1 71 ? 26.093 -7.467 -26.985 1.00 85.69 71 THR A C 1
ATOM 549 O O . THR A 1 71 ? 25.199 -7.957 -27.668 1.00 85.69 71 THR A O 1
ATOM 552 N N . PHE A 1 72 ? 27.026 -8.222 -26.395 1.00 87.44 72 PHE A N 1
ATOM 553 C CA . PHE A 1 72 ? 27.117 -9.682 -26.543 1.00 87.44 72 PHE A CA 1
ATOM 554 C C . PHE A 1 72 ? 26.512 -10.470 -25.376 1.00 87.44 72 PHE A C 1
ATOM 556 O O . PHE A 1 72 ? 26.451 -11.694 -25.431 1.00 87.44 72 PHE A O 1
ATOM 563 N N . GLN A 1 73 ? 26.068 -9.786 -24.323 1.00 85.00 73 GLN A N 1
ATOM 564 C CA . GLN A 1 73 ? 25.428 -10.387 -23.146 1.00 85.00 73 GLN A CA 1
ATOM 565 C C . GLN A 1 73 ? 23.923 -10.092 -23.097 1.00 85.00 73 GLN A C 1
ATOM 567 O O . GLN A 1 73 ? 23.282 -10.278 -22.064 1.00 85.00 73 GLN A O 1
ATOM 572 N N . ALA A 1 74 ? 23.351 -9.616 -24.206 1.00 82.06 74 ALA A N 1
ATOM 573 C CA . ALA A 1 74 ? 21.925 -9.363 -24.312 1.00 82.06 74 ALA A CA 1
ATOM 574 C C . ALA A 1 74 ? 21.141 -10.671 -24.126 1.00 82.06 74 ALA A C 1
ATOM 576 O O . ALA A 1 74 ? 21.364 -11.657 -24.827 1.00 82.06 74 ALA A O 1
ATOM 577 N N . THR A 1 75 ? 20.203 -10.666 -23.184 1.00 87.94 75 THR A N 1
ATOM 578 C CA . THR A 1 75 ? 19.310 -11.793 -22.902 1.00 87.94 75 THR A CA 1
ATOM 579 C C . THR A 1 75 ? 17.875 -11.414 -23.252 1.00 87.94 75 THR A C 1
ATOM 581 O O . THR A 1 75 ? 17.487 -10.246 -23.193 1.00 87.94 75 THR A O 1
ATOM 584 N N . LYS A 1 76 ? 17.080 -12.408 -23.659 1.00 88.81 76 LYS A N 1
ATOM 585 C CA . LYS A 1 76 ? 15.661 -12.243 -23.989 1.00 88.81 76 LYS A CA 1
ATOM 586 C C . LYS A 1 76 ? 14.824 -12.979 -22.950 1.00 88.81 76 LYS A C 1
ATOM 588 O O . LYS A 1 76 ? 15.091 -14.145 -22.675 1.00 88.81 76 LYS A O 1
ATOM 593 N N . ALA A 1 77 ? 13.804 -12.315 -22.417 1.00 92.12 77 ALA A N 1
ATOM 594 C CA . ALA A 1 77 ? 12.761 -12.975 -21.645 1.00 92.12 77 ALA A CA 1
ATOM 595 C C . ALA A 1 77 ? 11.609 -13.373 -22.573 1.00 92.12 77 ALA A C 1
ATOM 597 O O . ALA A 1 77 ? 11.251 -12.637 -23.493 1.00 92.12 77 ALA A O 1
ATOM 598 N N . THR A 1 78 ? 11.044 -14.550 -22.329 1.00 92.44 78 THR A N 1
ATOM 599 C CA . THR A 1 78 ? 9.854 -15.059 -23.014 1.00 92.44 78 THR A CA 1
ATOM 600 C C . THR A 1 78 ? 8.898 -15.602 -21.967 1.00 92.44 78 THR A C 1
ATOM 602 O O . THR A 1 78 ? 9.336 -16.305 -21.055 1.00 92.44 78 THR A O 1
ATOM 605 N N . SER A 1 79 ? 7.613 -15.291 -22.105 1.00 94.38 79 SER A N 1
ATOM 606 C CA . SER A 1 79 ? 6.557 -15.854 -21.266 1.00 94.38 79 SER A CA 1
ATOM 607 C C . SER A 1 79 ? 5.879 -17.010 -21.992 1.00 94.38 79 SER A C 1
ATOM 609 O O . SER A 1 79 ? 5.769 -16.995 -23.217 1.00 94.38 79 SER A O 1
ATOM 611 N N . SER A 1 80 ? 5.413 -18.012 -21.247 1.00 93.50 80 SER A N 1
ATOM 612 C CA . SER A 1 80 ? 4.551 -19.059 -21.804 1.00 93.50 80 SER A CA 1
ATOM 613 C C . SER A 1 80 ? 3.154 -18.539 -22.155 1.00 93.50 80 SER A C 1
ATOM 615 O O . SER A 1 80 ? 2.487 -19.133 -22.995 1.00 93.50 80 SER A O 1
ATOM 617 N N . ASP A 1 81 ? 2.718 -17.450 -21.514 1.00 93.00 81 ASP A N 1
ATOM 618 C CA . ASP A 1 81 ? 1.447 -16.777 -21.780 1.00 93.00 81 ASP A CA 1
ATOM 619 C C . ASP A 1 81 ? 1.625 -15.257 -21.630 1.00 93.00 81 ASP A C 1
ATOM 621 O O . ASP A 1 81 ? 1.672 -14.715 -20.522 1.00 93.00 81 ASP A O 1
ATOM 625 N N . GLU A 1 82 ? 1.756 -14.564 -22.764 1.00 92.88 82 GLU A N 1
ATOM 626 C CA . GLU A 1 82 ? 1.950 -13.109 -22.804 1.00 92.88 82 GLU A CA 1
ATOM 627 C C . GLU A 1 82 ? 0.674 -12.315 -22.480 1.00 92.88 82 GLU A C 1
ATOM 629 O O . GLU A 1 82 ? 0.768 -11.125 -22.188 1.00 92.88 82 GLU A O 1
ATOM 634 N N . SER A 1 83 ? -0.507 -12.947 -22.483 1.00 90.81 83 SER A N 1
ATOM 635 C CA . SER A 1 83 ? -1.754 -12.271 -22.098 1.00 90.81 83 SER A CA 1
ATOM 636 C C . SER A 1 83 ? -1.868 -12.071 -20.583 1.00 90.81 83 SER A C 1
ATOM 638 O O . SER A 1 83 ? -2.520 -11.132 -20.130 1.00 90.81 83 SER A O 1
ATOM 640 N N . ILE A 1 84 ? -1.198 -12.929 -19.805 1.00 90.88 84 ILE A N 1
ATOM 641 C CA . ILE A 1 84 ? -1.190 -12.895 -18.338 1.00 90.88 84 ILE A CA 1
ATOM 642 C C . ILE A 1 84 ? 0.036 -12.145 -17.817 1.00 90.88 84 ILE A C 1
ATOM 644 O O . ILE A 1 84 ? -0.072 -11.340 -16.891 1.00 90.88 84 ILE A O 1
ATOM 648 N N . LEU A 1 85 ? 1.215 -12.429 -18.375 1.00 91.50 85 LEU A N 1
ATOM 649 C CA . LEU A 1 85 ? 2.471 -11.867 -17.896 1.00 91.50 85 LEU A CA 1
ATOM 650 C C . LEU A 1 85 ? 3.435 -11.644 -19.056 1.00 91.50 85 LEU A C 1
ATOM 652 O O . LEU A 1 85 ? 3.794 -12.574 -19.775 1.00 91.50 85 LEU A O 1
ATOM 656 N N . THR A 1 86 ? 3.912 -10.410 -19.185 1.00 93.75 86 THR A N 1
ATOM 657 C CA . THR A 1 86 ? 5.054 -10.069 -20.036 1.00 93.75 86 THR A CA 1
ATOM 658 C C . THR A 1 86 ? 6.256 -9.750 -19.157 1.00 93.75 86 THR A C 1
ATOM 660 O O . THR A 1 86 ? 6.115 -9.345 -18.003 1.00 93.75 86 THR A O 1
ATOM 663 N N . ALA A 1 87 ? 7.457 -9.963 -19.689 1.00 91.06 87 ALA A N 1
ATOM 664 C CA . ALA A 1 87 ? 8.693 -9.691 -18.974 1.00 91.06 87 ALA A CA 1
ATOM 665 C C . ALA A 1 87 ? 9.651 -8.922 -19.879 1.00 91.06 87 ALA A C 1
ATOM 667 O O . ALA A 1 87 ? 9.894 -9.305 -21.025 1.00 91.06 87 ALA A O 1
ATOM 668 N N . THR A 1 88 ? 10.217 -7.846 -19.348 1.00 90.94 88 THR A N 1
ATOM 669 C CA . THR A 1 88 ? 11.290 -7.090 -19.988 1.00 90.94 88 THR A CA 1
ATOM 670 C C . THR A 1 88 ? 12.581 -7.322 -19.222 1.00 90.94 88 THR A C 1
ATOM 672 O O . THR A 1 88 ? 12.606 -7.372 -17.994 1.00 90.94 88 THR A O 1
ATOM 675 N N . VAL A 1 89 ? 13.671 -7.510 -19.960 1.00 89.31 89 VAL A N 1
ATOM 676 C CA . VAL A 1 89 ? 14.986 -7.722 -19.361 1.00 89.31 89 VAL A CA 1
ATOM 677 C C . VAL A 1 89 ? 15.676 -6.382 -19.164 1.00 89.31 89 VAL A C 1
ATOM 679 O O . VAL A 1 89 ? 15.854 -5.624 -20.117 1.00 89.31 89 VAL A O 1
ATOM 682 N N . THR A 1 90 ? 16.127 -6.123 -17.940 1.00 84.00 90 THR A N 1
ATOM 683 C CA . THR A 1 90 ? 17.047 -5.031 -17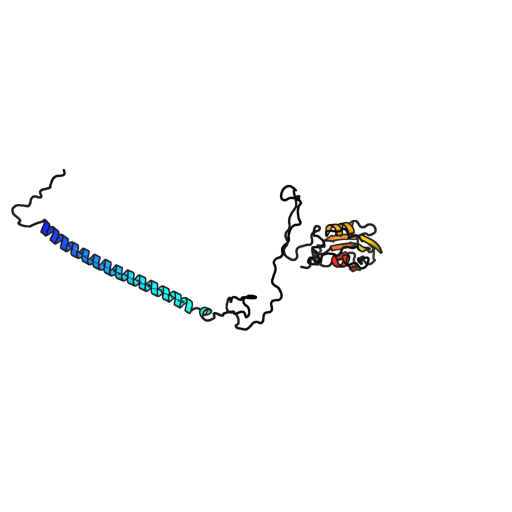.622 1.00 84.00 90 THR A CA 1
ATOM 684 C C . THR A 1 90 ? 18.325 -5.603 -17.000 1.00 84.00 90 THR A C 1
ATOM 686 O O . THR A 1 90 ? 18.290 -6.568 -16.238 1.00 84.00 90 THR A O 1
ATOM 689 N N . GLY A 1 91 ? 19.484 -5.039 -17.355 1.00 82.69 91 GLY A N 1
ATOM 690 C CA . GLY A 1 91 ? 20.780 -5.473 -16.818 1.00 82.69 91 GLY A CA 1
ATOM 691 C C . GLY A 1 91 ? 21.277 -6.819 -17.362 1.00 82.69 91 GLY A C 1
ATOM 692 O O . GLY A 1 91 ? 21.161 -7.096 -18.554 1.00 82.69 91 GLY A O 1
ATOM 693 N N . ILE A 1 92 ? 21.893 -7.621 -16.486 1.00 82.75 92 ILE A N 1
ATOM 694 C CA . ILE A 1 92 ? 22.529 -8.910 -16.811 1.00 82.75 92 ILE A CA 1
ATOM 695 C C . ILE A 1 92 ? 21.878 -10.001 -15.939 1.00 82.75 92 ILE A C 1
ATOM 697 O O . ILE A 1 92 ? 22.465 -10.423 -14.937 1.00 82.75 92 ILE A O 1
ATOM 701 N N . PRO A 1 93 ? 20.630 -10.410 -16.231 1.00 85.81 93 PRO A N 1
ATOM 702 C CA . PRO A 1 93 ? 19.940 -11.412 -15.428 1.00 85.81 93 PRO A CA 1
ATOM 703 C C . PRO A 1 93 ? 20.600 -12.787 -15.573 1.00 85.81 93 PRO A C 1
ATOM 705 O O . PRO A 1 93 ? 21.222 -13.107 -16.589 1.00 85.81 93 PRO A O 1
ATOM 708 N N . GLN A 1 94 ? 20.421 -13.635 -14.562 1.00 86.81 94 GLN A N 1
ATOM 709 C CA . GLN A 1 94 ? 20.774 -15.047 -14.684 1.00 86.81 94 GLN A CA 1
ATOM 710 C C . GLN A 1 94 ? 19.837 -15.719 -15.694 1.00 86.81 94 GLN A C 1
ATOM 712 O O . GLN A 1 94 ? 18.626 -15.515 -15.669 1.00 86.81 94 GLN A O 1
ATOM 717 N N . THR A 1 95 ? 20.400 -16.506 -16.610 1.00 89.88 95 THR A N 1
ATOM 718 C CA . THR A 1 95 ? 19.605 -17.219 -17.616 1.00 89.88 95 THR A CA 1
ATOM 719 C C . THR A 1 95 ? 19.000 -18.471 -16.989 1.00 89.88 95 THR A C 1
ATOM 721 O O . THR A 1 95 ? 19.724 -19.299 -16.439 1.00 89.88 95 THR A O 1
ATOM 724 N N . GLY A 1 96 ? 17.680 -18.623 -17.080 1.00 90.81 96 GLY A N 1
ATOM 725 C CA . GLY A 1 96 ? 16.970 -19.755 -16.496 1.00 90.81 96 GLY A CA 1
ATOM 726 C C . GLY A 1 96 ? 15.479 -19.750 -16.815 1.00 90.81 96 GLY A C 1
ATOM 727 O O . GLY A 1 96 ? 14.951 -18.796 -17.382 1.00 90.81 96 GLY A O 1
ATOM 728 N N . THR A 1 97 ? 14.807 -20.843 -16.455 1.00 93.69 97 THR A N 1
ATOM 729 C CA . THR A 1 97 ? 13.342 -20.945 -16.500 1.00 93.69 97 THR A CA 1
ATOM 730 C C . THR A 1 97 ? 12.786 -20.684 -15.107 1.00 93.69 97 THR A C 1
ATOM 732 O O . THR A 1 97 ? 13.207 -21.329 -14.148 1.00 93.69 97 THR A O 1
ATOM 735 N N . TYR A 1 98 ? 11.832 -19.761 -15.004 1.00 91.38 98 TYR A N 1
ATOM 736 C CA . TYR A 1 98 ? 11.232 -19.348 -13.737 1.00 91.38 98 TYR A CA 1
ATOM 737 C C . TYR A 1 98 ? 9.750 -19.748 -13.707 1.00 91.38 98 TYR A C 1
ATOM 739 O O . TYR A 1 98 ? 8.966 -19.187 -14.474 1.00 91.38 98 TYR A O 1
ATOM 747 N N . PRO A 1 99 ? 9.338 -20.714 -12.861 1.00 92.56 99 PRO A N 1
ATOM 748 C CA . PRO A 1 99 ? 7.930 -21.060 -12.713 1.00 92.56 99 PRO A CA 1
ATOM 749 C C . PRO A 1 99 ? 7.214 -19.982 -11.891 1.00 92.56 99 PRO A C 1
ATOM 751 O O . PRO A 1 99 ? 7.527 -19.771 -10.720 1.00 92.56 99 PRO A O 1
ATOM 754 N N . LEU A 1 100 ? 6.243 -19.306 -12.503 1.00 89.69 100 LEU A N 1
ATOM 755 C CA . LEU A 1 100 ? 5.438 -18.263 -11.867 1.00 89.69 100 LEU A CA 1
ATOM 756 C C . LEU A 1 100 ? 3.964 -18.667 -11.876 1.00 89.69 100 LEU A C 1
ATOM 758 O O . LEU A 1 100 ? 3.460 -19.187 -12.870 1.00 89.69 100 LEU A O 1
ATOM 762 N N . LYS A 1 101 ? 3.266 -18.408 -10.768 1.00 90.94 101 LYS A N 1
ATOM 763 C CA . LYS A 1 101 ? 1.818 -18.598 -10.646 1.00 90.94 101 LYS A CA 1
ATOM 764 C C . LYS A 1 101 ? 1.188 -17.305 -10.146 1.00 90.94 101 LYS A C 1
ATOM 766 O O . LYS A 1 101 ? 1.477 -16.869 -9.035 1.00 90.94 101 LYS A O 1
ATOM 771 N N . VAL A 1 102 ? 0.341 -16.701 -10.973 1.00 89.75 102 VAL A N 1
ATOM 772 C CA . VAL A 1 102 ? -0.385 -15.472 -10.635 1.00 89.75 102 VAL A CA 1
ATOM 773 C C . VAL A 1 102 ? -1.654 -15.852 -9.874 1.00 89.75 102 VAL A C 1
ATOM 775 O O . VAL A 1 102 ? -2.477 -16.602 -10.392 1.00 89.75 102 VAL A O 1
ATOM 778 N N . TYR A 1 103 ? -1.797 -15.369 -8.639 1.00 90.50 103 TYR A N 1
ATOM 779 C CA . TYR A 1 103 ? -2.986 -15.609 -7.809 1.00 90.50 103 TYR A CA 1
ATOM 780 C C . TYR A 1 103 ? -3.997 -14.467 -7.906 1.00 90.50 103 TYR A C 1
ATOM 782 O O . TYR A 1 103 ? -5.189 -14.710 -8.057 1.00 90.50 103 TYR A O 1
ATOM 790 N N . GLN A 1 104 ? -3.515 -13.227 -7.836 1.00 87.50 104 GLN A N 1
ATOM 791 C CA . GLN A 1 104 ? -4.336 -12.025 -7.865 1.00 87.50 104 GLN A CA 1
ATOM 792 C C . GLN A 1 104 ? -3.506 -10.861 -8.409 1.00 87.50 104 GLN A C 1
ATOM 794 O O . GLN A 1 104 ? -2.290 -10.810 -8.210 1.00 87.50 104 GLN A O 1
ATOM 799 N N . LEU A 1 105 ? -4.164 -9.939 -9.110 1.00 90.19 105 LEU A N 1
ATOM 800 C CA . LEU A 1 105 ? -3.551 -8.691 -9.551 1.00 90.19 105 LEU A CA 1
ATOM 801 C C . LEU A 1 105 ? -3.576 -7.668 -8.419 1.00 90.19 105 LEU A C 1
ATOM 803 O O . LEU A 1 105 ? -4.554 -7.586 -7.676 1.00 90.19 105 LEU A O 1
ATOM 807 N N . ALA A 1 106 ? -2.527 -6.854 -8.330 1.00 86.31 106 ALA A N 1
ATOM 808 C CA . ALA A 1 106 ? -2.570 -5.663 -7.497 1.00 86.31 106 ALA A CA 1
ATOM 809 C C . ALA A 1 106 ? -3.708 -4.750 -7.980 1.00 86.31 106 ALA A C 1
ATOM 811 O O . ALA A 1 106 ? -3.859 -4.514 -9.181 1.00 86.31 106 ALA A O 1
ATOM 812 N N . GLN A 1 107 ? -4.514 -4.262 -7.043 1.00 85.69 107 GLN A N 1
ATOM 813 C CA . GLN A 1 107 ? -5.620 -3.347 -7.304 1.00 85.69 107 GLN A CA 1
ATOM 814 C C . GLN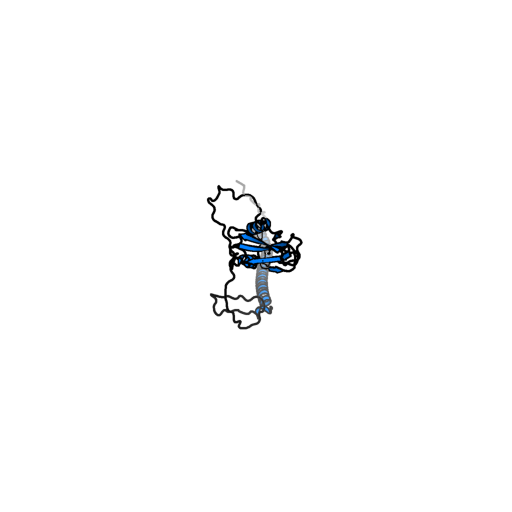 A 1 107 ? -5.336 -2.008 -6.628 1.00 85.69 107 GLN A C 1
ATOM 816 O O . GLN A 1 107 ? -4.644 -1.945 -5.614 1.00 85.69 107 GLN A O 1
ATOM 821 N N . THR A 1 108 ? -5.867 -0.930 -7.194 1.00 82.94 108 THR A N 1
ATOM 822 C CA . THR A 1 108 ? -5.832 0.397 -6.574 1.00 82.94 108 THR A CA 1
ATOM 823 C C . THR A 1 108 ? -7.042 0.570 -5.666 1.00 82.94 108 THR A C 1
ATOM 825 O O . THR A 1 108 ? -8.158 0.278 -6.096 1.00 82.94 108 THR A O 1
ATOM 828 N N . HIS A 1 109 ? -6.841 1.090 -4.456 1.00 76.62 109 HIS A N 1
ATOM 829 C CA . HIS A 1 109 ? -7.940 1.434 -3.557 1.00 76.62 109 HIS A CA 1
ATOM 830 C C . HIS A 1 109 ? -8.777 2.591 -4.126 1.00 76.62 109 HIS A C 1
ATOM 832 O O . HIS A 1 109 ? -8.227 3.533 -4.701 1.00 76.62 109 HIS A O 1
ATOM 838 N N . GLN A 1 110 ? -10.101 2.513 -3.987 1.00 84.00 110 GLN A N 1
ATOM 839 C CA . GLN A 1 110 ? -11.043 3.536 -4.443 1.00 84.00 110 GLN A CA 1
ATOM 840 C C . GLN A 1 110 ? -12.119 3.742 -3.381 1.00 84.00 110 GLN A C 1
ATOM 842 O O . GLN A 1 110 ? -12.709 2.775 -2.904 1.00 84.00 110 GLN A O 1
ATOM 847 N N . ILE A 1 111 ? -12.388 5.004 -3.052 1.00 80.44 111 ILE A N 1
ATOM 848 C CA . ILE A 1 111 ? -13.470 5.414 -2.156 1.00 80.44 111 ILE A CA 1
ATOM 849 C C . ILE A 1 111 ? -14.387 6.329 -2.955 1.00 80.44 111 ILE A C 1
ATOM 851 O O . ILE A 1 111 ? -13.926 7.212 -3.681 1.00 80.44 111 ILE A O 1
ATOM 855 N N . ILE A 1 112 ? -15.688 6.100 -2.834 1.00 83.44 112 ILE A N 1
ATOM 856 C CA . ILE A 1 112 ? -16.721 6.906 -3.476 1.00 83.44 112 ILE A CA 1
ATOM 857 C C . ILE A 1 112 ? -17.488 7.600 -2.356 1.00 83.44 112 ILE A C 1
ATOM 859 O O . ILE A 1 112 ? -17.840 6.961 -1.365 1.00 83.44 112 ILE A O 1
ATOM 863 N N . SER A 1 113 ? -17.724 8.905 -2.494 1.00 83.88 113 SER A N 1
ATOM 864 C CA . SER A 1 113 ? -18.528 9.635 -1.518 1.00 83.88 113 SER A CA 1
ATOM 865 C C . SER A 1 113 ? -19.950 9.079 -1.475 1.00 83.88 113 SER A C 1
ATOM 867 O O . SER A 1 113 ? -20.489 8.627 -2.489 1.00 83.88 113 SER A O 1
ATOM 869 N N . GLN A 1 114 ? -20.601 9.188 -0.322 1.00 81.50 114 GLN A N 1
ATOM 870 C CA . GLN A 1 114 ? -22.046 9.003 -0.254 1.00 81.50 114 GLN A CA 1
ATOM 871 C C . GLN A 1 114 ? -22.784 9.993 -1.177 1.00 81.50 114 GLN A C 1
ATOM 873 O O . GLN A 1 114 ? -22.226 11.004 -1.615 1.00 81.50 114 GLN A O 1
ATOM 878 N N . GLY A 1 115 ? -24.041 9.685 -1.495 1.00 84.75 115 GLY A N 1
ATOM 879 C CA . GLY A 1 115 ? -24.889 10.570 -2.290 1.00 84.75 115 GLY A CA 1
ATOM 880 C C . GLY A 1 115 ? -25.297 11.814 -1.499 1.00 84.75 115 GLY A C 1
ATOM 881 O O . GLY A 1 115 ? -25.651 11.715 -0.327 1.00 84.75 115 GLY A O 1
ATOM 882 N N . TYR A 1 116 ? -25.288 12.968 -2.160 1.00 86.44 116 TYR A N 1
ATOM 883 C CA . TYR A 1 116 ? -25.805 14.229 -1.624 1.00 86.44 116 TYR A CA 1
ATOM 884 C C . TYR A 1 116 ? -27.105 14.606 -2.347 1.00 86.44 116 TYR A C 1
ATOM 886 O O . TYR A 1 116 ? -27.338 14.176 -3.479 1.00 86.44 116 TYR A O 1
ATOM 894 N N . SER A 1 117 ? -27.974 15.378 -1.687 1.00 88.88 117 SER A N 1
ATOM 895 C CA . SER A 1 117 ? -29.285 15.790 -2.221 1.00 88.88 117 SER A CA 1
ATOM 896 C C . SER A 1 117 ? -29.195 16.636 -3.490 1.00 88.88 117 SER A C 1
ATOM 898 O O . SER A 1 117 ? -30.127 16.658 -4.292 1.00 88.88 117 SER A O 1
ATOM 900 N N . ASP A 1 118 ? -28.084 17.341 -3.652 1.00 90.12 118 ASP A N 1
ATOM 901 C CA . ASP A 1 118 ? -27.824 18.298 -4.712 1.00 90.12 118 ASP A CA 1
ATOM 902 C C . ASP A 1 118 ? -26.309 18.456 -4.903 1.00 90.12 118 ASP A C 1
ATOM 904 O O . ASP A 1 118 ? -25.511 18.011 -4.077 1.00 90.12 118 ASP A O 1
ATOM 908 N N . THR A 1 119 ? -25.912 19.051 -6.026 1.00 87.38 119 THR A N 1
ATOM 909 C CA . THR A 1 119 ? -24.506 19.144 -6.439 1.00 87.38 119 THR A CA 1
ATOM 910 C C . THR A 1 119 ? -23.781 20.385 -5.928 1.00 87.38 119 THR A C 1
ATOM 912 O O . THR A 1 119 ? -22.552 20.395 -5.914 1.00 87.38 119 THR A O 1
ATOM 915 N N . ASP A 1 120 ? -24.509 21.451 -5.593 1.00 88.19 120 ASP A N 1
ATOM 916 C CA . ASP A 1 120 ? -23.935 22.799 -5.493 1.00 88.19 120 ASP A CA 1
ATOM 917 C C . ASP A 1 120 ? -24.677 23.771 -4.562 1.00 88.19 120 ASP A C 1
ATOM 919 O O . ASP A 1 120 ? -24.190 24.880 -4.340 1.00 88.19 120 ASP A O 1
ATOM 923 N N . THR A 1 121 ? -25.830 23.401 -4.002 1.00 86.56 121 THR A N 1
ATOM 924 C CA . THR A 1 121 ? -26.646 24.310 -3.179 1.00 86.56 121 THR A CA 1
ATOM 925 C C . THR A 1 121 ? -26.438 24.101 -1.681 1.00 86.56 121 THR A C 1
ATOM 927 O O . THR A 1 121 ? -26.402 25.073 -0.923 1.00 86.56 121 THR A O 1
ATOM 930 N N . THR A 1 122 ? -26.259 22.857 -1.241 1.00 84.69 122 THR A N 1
ATOM 931 C CA . THR A 1 122 ? -26.061 22.515 0.164 1.00 84.69 122 THR A CA 1
ATOM 932 C C . THR A 1 122 ? -24.580 22.608 0.516 1.00 84.69 122 THR A C 1
ATOM 934 O O . THR A 1 122 ? -23.740 21.876 -0.004 1.00 84.69 122 THR A O 1
ATOM 937 N N . ILE A 1 123 ? -24.246 23.517 1.434 1.00 81.12 123 ILE A N 1
ATOM 938 C CA . ILE A 1 123 ? -22.878 23.686 1.933 1.00 81.12 123 ILE A CA 1
ATOM 939 C C . ILE A 1 123 ? -22.531 22.495 2.839 1.00 81.12 123 ILE A C 1
ATOM 941 O O . ILE A 1 123 ? -23.170 22.290 3.867 1.00 81.12 123 ILE A O 1
ATOM 945 N N . VAL A 1 124 ? -21.480 21.750 2.490 1.00 78.94 124 VAL A N 1
ATOM 946 C CA . VAL A 1 124 ? -20.995 20.540 3.193 1.00 78.94 124 VAL A CA 1
ATOM 947 C C . VAL A 1 124 ? -20.241 20.819 4.509 1.00 78.94 124 VAL A C 1
ATOM 949 O O . VAL A 1 124 ? -19.509 19.971 5.008 1.00 78.94 124 VAL A O 1
ATOM 952 N N . GLY A 1 125 ? -20.432 22.002 5.096 1.00 81.69 125 GLY A N 1
ATOM 953 C CA . GLY A 1 125 ? -19.742 22.448 6.309 1.00 81.69 125 GLY A CA 1
ATOM 954 C C . GLY A 1 125 ? -18.292 22.899 6.083 1.00 81.69 125 GLY A C 1
ATOM 955 O O . GLY A 1 125 ? -17.818 23.024 4.955 1.00 81.69 125 GLY A O 1
ATOM 956 N N . THR A 1 126 ? -17.593 23.193 7.181 1.00 84.31 126 THR A N 1
ATOM 957 C CA . THR A 1 126 ? -16.165 23.555 7.208 1.00 84.31 126 THR A CA 1
ATOM 958 C C . THR A 1 126 ? -15.402 22.549 8.062 1.00 84.31 126 THR A C 1
ATOM 960 O O . THR A 1 126 ? -15.852 22.250 9.165 1.00 84.31 126 THR A O 1
ATOM 963 N N . GLY A 1 127 ? -14.241 22.083 7.604 1.00 79.69 127 GLY A N 1
ATOM 964 C CA . GLY A 1 127 ? -13.401 21.129 8.332 1.00 79.69 127 GLY A CA 1
ATOM 965 C C . GLY A 1 127 ? -12.054 20.905 7.644 1.00 79.69 127 GLY A C 1
ATOM 966 O O . GLY A 1 127 ? -11.782 21.497 6.596 1.00 79.69 127 GLY A O 1
ATOM 967 N N . THR A 1 128 ? -11.217 20.056 8.236 1.00 78.56 128 THR A N 1
ATOM 968 C CA . THR A 1 128 ? -9.944 19.614 7.651 1.00 78.56 128 THR A CA 1
ATOM 969 C C . THR A 1 128 ? -10.129 18.216 7.082 1.00 78.56 128 THR A C 1
ATOM 971 O O . THR A 1 128 ? -10.637 17.340 7.770 1.00 78.56 128 THR A O 1
ATOM 974 N N . ILE A 1 129 ? -9.702 18.002 5.839 1.00 76.38 129 ILE A N 1
ATOM 975 C CA . ILE A 1 129 ? -9.622 16.663 5.253 1.00 76.38 129 ILE A CA 1
ATOM 976 C C . ILE A 1 129 ? -8.187 16.175 5.432 1.00 76.38 129 ILE A C 1
ATOM 978 O O . ILE A 1 129 ? -7.265 16.750 4.849 1.00 76.38 129 ILE A O 1
ATOM 982 N N . THR A 1 130 ? -8.011 15.114 6.213 1.00 73.62 130 THR A N 1
ATOM 983 C CA . THR A 1 130 ? -6.737 14.400 6.340 1.00 73.62 130 THR A CA 1
ATOM 984 C C . THR A 1 130 ? -6.813 13.124 5.507 1.00 73.62 130 THR A C 1
ATOM 986 O O . THR A 1 130 ? -7.793 12.389 5.585 1.00 73.62 130 THR A O 1
ATOM 989 N N . ILE A 1 131 ? -5.804 12.880 4.668 1.00 74.69 131 ILE A N 1
ATOM 990 C CA . ILE A 1 131 ? -5.699 11.663 3.853 1.00 74.69 131 ILE A CA 1
ATOM 991 C C . ILE A 1 131 ? -4.435 10.934 4.279 1.00 74.69 131 ILE A C 1
ATOM 993 O O . ILE A 1 131 ? -3.334 11.467 4.140 1.00 74.69 131 ILE A O 1
ATOM 997 N N . GLU A 1 132 ? -4.604 9.704 4.745 1.00 68.88 132 GLU A N 1
ATOM 998 C CA . GLU A 1 132 ? -3.517 8.836 5.185 1.00 68.88 132 GLU A CA 1
ATOM 999 C C . GLU A 1 132 ? -3.487 7.581 4.306 1.00 68.88 132 GLU A C 1
ATOM 1001 O O . GLU A 1 132 ? -4.526 7.084 3.870 1.00 68.88 132 GLU A O 1
ATOM 1006 N N . VAL A 1 133 ? -2.288 7.096 3.969 1.00 67.62 133 VAL A N 1
ATOM 1007 C CA . VAL A 1 133 ? -2.100 5.964 3.050 1.00 67.62 133 VAL A CA 1
ATOM 1008 C C . VAL A 1 133 ? -1.285 4.884 3.750 1.00 67.62 133 VAL A C 1
ATOM 1010 O O . VAL A 1 133 ? -0.072 5.025 3.884 1.00 67.62 133 VAL A O 1
ATOM 1013 N N . GLY A 1 134 ? -1.962 3.795 4.129 1.00 58.62 134 GLY A N 1
ATOM 1014 C CA . GLY A 1 134 ? -1.387 2.635 4.819 1.00 58.62 134 GLY A CA 1
ATOM 1015 C C . GLY A 1 134 ? -1.090 2.908 6.296 1.00 58.62 134 GLY A C 1
ATOM 1016 O O . GLY A 1 134 ? -0.325 3.819 6.594 1.00 58.62 134 GLY A O 1
ATOM 1017 N N . LYS A 1 135 ? -1.670 2.104 7.206 1.00 56.19 135 LYS A N 1
ATOM 1018 C CA . LYS A 1 135 ? -1.529 2.258 8.671 1.00 56.19 135 LYS A CA 1
ATOM 1019 C C . LYS A 1 135 ? -1.718 3.709 9.150 1.00 56.19 135 LYS A C 1
ATOM 1021 O O . LYS A 1 135 ? -0.883 4.235 9.883 1.00 56.19 135 LYS A O 1
ATOM 1026 N N . GLY A 1 136 ? -2.742 4.381 8.616 1.00 64.94 136 GLY A N 1
ATOM 1027 C CA . GLY A 1 136 ? -3.195 5.665 9.164 1.00 64.94 136 GLY A CA 1
ATOM 1028 C C . GLY A 1 136 ? -3.775 5.463 10.560 1.00 64.94 136 GLY A C 1
ATOM 1029 O O . GLY A 1 136 ? -3.997 4.324 10.929 1.00 64.94 136 GLY A O 1
ATOM 1030 N N . PHE A 1 137 ? -4.024 6.522 11.319 1.00 72.81 137 PHE A N 1
ATOM 1031 C CA . PHE A 1 137 ? -4.623 6.410 12.646 1.00 72.81 137 PHE A CA 1
ATOM 1032 C C . PHE A 1 137 ? -6.148 6.291 12.564 1.00 72.81 137 PHE A C 1
ATOM 1034 O O . PHE A 1 137 ? -6.802 6.861 11.686 1.00 72.81 137 PHE A O 1
ATOM 1041 N N . VAL A 1 138 ? -6.741 5.610 13.535 1.00 79.00 138 VAL A N 1
ATOM 1042 C CA . VAL A 1 138 ? -8.170 5.692 13.824 1.00 79.00 138 VAL A CA 1
ATOM 1043 C C . VAL A 1 138 ? -8.487 7.082 14.381 1.00 79.00 138 VAL A C 1
ATOM 1045 O O . VAL A 1 138 ? -8.027 7.461 15.455 1.00 79.00 138 VAL A O 1
ATOM 1048 N N . ASP A 1 139 ? -9.315 7.844 13.665 1.00 84.19 139 ASP A N 1
ATOM 1049 C CA . ASP A 1 139 ? -9.920 9.083 14.172 1.00 84.19 139 ASP A CA 1
ATOM 1050 C C . ASP A 1 139 ? -11.278 8.785 14.840 1.00 84.19 139 ASP A C 1
ATOM 1052 O O . ASP A 1 139 ? -11.937 7.785 14.541 1.00 84.19 139 ASP A O 1
ATOM 1056 N N . ARG A 1 140 ? -11.746 9.678 15.712 1.00 85.69 140 ARG A N 1
ATOM 1057 C CA . ARG A 1 140 ? -13.050 9.617 16.390 1.00 85.69 140 ARG A CA 1
ATOM 1058 C C . ARG A 1 140 ? -14.197 9.563 15.380 1.00 85.69 140 ARG A C 1
ATOM 1060 O O . ARG A 1 140 ? -15.176 8.855 15.597 1.00 85.69 140 ARG A O 1
ATOM 1067 N N . GLU A 1 141 ? -14.068 10.262 14.257 1.00 87.81 141 GLU A N 1
ATOM 1068 C CA . GLU A 1 141 ? -15.086 10.273 13.198 1.00 87.81 141 GLU A CA 1
ATOM 1069 C C . GLU A 1 141 ? -15.061 9.018 12.308 1.00 87.81 141 GLU A C 1
ATOM 1071 O O . GLU A 1 141 ? -15.950 8.844 11.475 1.00 87.81 141 GLU A O 1
ATOM 1076 N N . THR A 1 142 ? -14.087 8.116 12.491 1.00 87.75 142 THR A N 1
ATOM 1077 C CA . THR A 1 142 ? -13.970 6.892 11.688 1.00 87.75 142 THR A CA 1
ATOM 1078 C C . THR A 1 142 ? -15.236 6.041 11.829 1.00 87.75 142 THR A C 1
ATOM 1080 O O . THR A 1 142 ? -15.592 5.649 12.950 1.00 87.75 142 THR A O 1
ATOM 1083 N N . PRO A 1 143 ? -15.928 5.713 10.719 1.00 90.62 143 PRO A N 1
ATOM 1084 C CA . PRO A 1 143 ? -17.062 4.805 10.750 1.00 90.62 143 PRO A CA 1
ATOM 1085 C C . PRO A 1 143 ? -16.623 3.421 11.219 1.00 90.62 143 PRO A C 1
ATOM 1087 O O . PRO A 1 143 ? -15.672 2.840 10.701 1.00 90.62 143 PRO A O 1
ATOM 1090 N N . LEU A 1 144 ? -17.367 2.830 12.149 1.00 91.62 144 LEU A N 1
ATOM 1091 C CA . LEU A 1 144 ? -17.040 1.500 12.669 1.00 91.62 144 LEU A CA 1
ATOM 1092 C C . LEU A 1 144 ? -17.175 0.389 11.610 1.00 91.62 144 LEU A C 1
ATOM 1094 O O . LEU A 1 144 ? -16.780 -0.741 11.864 1.00 91.62 144 LEU A O 1
ATOM 1098 N N . GLU A 1 145 ? -17.800 0.661 10.463 1.00 90.81 145 GLU A N 1
ATOM 1099 C CA . GLU A 1 145 ? -17.837 -0.255 9.313 1.00 90.81 145 GLU A CA 1
ATOM 1100 C C . GLU A 1 145 ? -16.494 -0.338 8.569 1.00 90.81 145 GLU A C 1
ATOM 1102 O O . GLU A 1 145 ? -16.251 -1.310 7.860 1.00 90.81 145 GLU A O 1
ATOM 1107 N N . TRP A 1 146 ? -15.612 0.650 8.740 1.00 87.00 146 TRP A N 1
ATOM 1108 C CA . TRP A 1 146 ? -14.312 0.691 8.063 1.00 87.00 146 TRP A CA 1
ATOM 1109 C C . TRP A 1 146 ? -13.200 0.010 8.863 1.00 87.00 146 TRP A C 1
ATOM 1111 O O . TRP A 1 146 ? -12.170 -0.346 8.294 1.00 87.00 146 TRP A O 1
ATOM 1121 N N . LEU A 1 147 ? -13.434 -0.228 10.154 1.00 88.94 147 LEU A N 1
ATOM 1122 C CA . LEU A 1 147 ? -12.502 -0.916 11.044 1.00 88.94 147 LEU A CA 1
ATOM 1123 C C . LEU A 1 147 ? -12.287 -2.385 10.641 1.00 88.94 147 LEU A C 1
ATOM 1125 O O . LEU A 1 147 ? -13.075 -2.976 9.890 1.00 88.94 147 LEU A O 1
ATOM 1129 N N . ASN A 1 148 ? -11.221 -2.986 11.173 1.00 89.00 148 ASN A N 1
ATOM 1130 C CA . ASN A 1 148 ? -10.837 -4.386 10.962 1.00 89.00 148 ASN A CA 1
ATOM 1131 C C . ASN A 1 148 ? -10.665 -4.748 9.476 1.00 89.00 148 ASN A C 1
ATOM 1133 O O . ASN A 1 148 ? -11.142 -5.795 9.017 1.00 89.00 148 ASN A O 1
ATOM 1137 N N . GLY A 1 149 ? -10.057 -3.845 8.702 1.00 83.12 149 GLY A N 1
ATOM 1138 C CA . GLY A 1 149 ? -9.890 -4.004 7.259 1.00 83.12 149 GLY A CA 1
ATOM 1139 C C . GLY A 1 149 ? -11.222 -4.032 6.508 1.00 83.12 149 GLY A C 1
ATOM 1140 O O . GLY A 1 149 ? -11.441 -4.910 5.673 1.00 83.12 149 GLY A O 1
ATOM 1141 N N . GLN A 1 150 ? -12.134 -3.106 6.832 1.00 84.75 150 GLN A N 1
ATOM 1142 C CA . GLN A 1 150 ? -13.485 -2.999 6.254 1.00 84.75 150 GLN A CA 1
ATOM 1143 C C . GLN A 1 150 ? -14.412 -4.198 6.514 1.00 84.75 150 GLN A C 1
ATOM 1145 O O . GLN A 1 150 ? -15.453 -4.340 5.869 1.00 84.75 150 GLN A O 1
ATOM 1150 N N . LYS A 1 151 ? -14.070 -5.079 7.462 1.00 87.94 151 LYS A N 1
ATOM 1151 C CA . LYS A 1 151 ? -15.024 -6.078 7.977 1.00 87.94 151 LYS A CA 1
ATOM 1152 C C . LYS A 1 151 ? -16.068 -5.430 8.885 1.00 87.94 151 LYS A C 1
ATOM 1154 O O . LYS A 1 151 ? -17.172 -5.958 9.020 1.00 87.94 151 LYS A O 1
ATOM 1159 N N . GLY A 1 152 ? -15.707 -4.295 9.477 1.00 90.25 152 GLY A N 1
ATOM 1160 C CA . GLY A 1 152 ? -16.523 -3.541 10.402 1.00 90.25 152 GLY A CA 1
ATOM 1161 C C . GLY A 1 152 ? -16.631 -4.182 11.784 1.00 90.25 152 GLY A C 1
ATOM 1162 O O . GLY A 1 152 ? -16.078 -5.246 12.062 1.00 90.25 152 GLY A O 1
ATOM 1163 N N . VAL A 1 153 ? -17.369 -3.501 12.656 1.00 93.69 153 VAL A N 1
ATOM 1164 C CA . VAL A 1 153 ? -17.672 -3.937 14.025 1.00 93.69 153 VAL A CA 1
ATOM 1165 C C . VAL A 1 153 ? -19.119 -4.394 14.119 1.00 93.69 153 VAL A C 1
ATOM 1167 O O . VAL A 1 153 ? -20.043 -3.628 13.810 1.00 93.69 153 VAL A O 1
ATOM 1170 N N . LYS A 1 154 ? -19.350 -5.610 14.624 1.00 93.94 154 LYS A N 1
ATOM 1171 C CA . LYS A 1 154 ? -20.706 -6.090 14.884 1.00 93.94 154 LYS A CA 1
ATOM 1172 C C . LYS A 1 154 ? -21.370 -5.242 15.965 1.00 93.94 154 LYS A C 1
ATOM 1174 O O . LYS A 1 154 ? -20.880 -5.130 17.086 1.00 93.94 154 LYS A O 1
ATOM 1179 N N . ARG A 1 155 ? -22.534 -4.682 15.644 1.00 92.75 155 ARG A N 1
ATOM 1180 C CA . ARG A 1 155 ? -23.347 -3.901 16.584 1.00 92.75 155 ARG A CA 1
ATOM 1181 C C . ARG A 1 155 ? -23.971 -4.784 17.656 1.00 92.75 155 ARG A C 1
ATOM 1183 O O . ARG A 1 155 ? -24.473 -5.869 17.360 1.00 92.75 155 ARG A O 1
ATOM 1190 N N . GLY A 1 156 ? -23.959 -4.299 18.891 1.00 94.56 156 GLY A N 1
ATOM 1191 C CA . GLY A 1 156 ? -24.410 -5.056 20.049 1.00 94.56 156 GLY A CA 1
ATOM 1192 C C . GLY A 1 156 ? -24.230 -4.273 21.339 1.00 94.56 156 GLY A C 1
ATOM 1193 O O . GLY A 1 156 ? -24.155 -3.048 21.329 1.00 94.56 156 GLY A O 1
ATOM 1194 N N . SER A 1 157 ? -24.160 -4.991 22.451 1.00 96.31 157 SER A N 1
ATOM 1195 C CA . SER A 1 157 ? -23.888 -4.407 23.760 1.00 96.31 157 SER A CA 1
ATOM 1196 C C . SER A 1 157 ? -22.682 -5.098 24.375 1.00 96.31 157 SER A C 1
ATOM 1198 O O . SER A 1 157 ? -22.458 -6.290 24.154 1.00 96.31 157 SER A O 1
ATOM 1200 N N . ILE A 1 158 ? -21.934 -4.355 25.176 1.00 97.50 158 ILE A N 1
ATOM 1201 C CA . ILE A 1 158 ? -20.789 -4.865 25.928 1.00 97.50 158 ILE A CA 1
ATOM 1202 C C . ILE A 1 158 ? -21.052 -4.670 27.415 1.00 97.50 158 ILE A C 1
ATOM 1204 O O . ILE A 1 158 ? -21.788 -3.766 27.809 1.00 97.50 158 ILE A O 1
ATOM 1208 N N . LYS A 1 159 ? -20.473 -5.517 28.258 1.00 97.88 159 LYS A N 1
ATOM 1209 C CA . LYS A 1 159 ? -20.537 -5.357 29.709 1.00 97.88 159 LYS A CA 1
ATOM 1210 C C . LYS A 1 159 ? -19.155 -5.001 30.221 1.00 97.88 159 LYS A C 1
ATOM 1212 O O . LYS A 1 159 ? -18.216 -5.764 30.030 1.00 97.88 159 LYS A O 1
ATOM 1217 N N . ILE A 1 160 ? -19.046 -3.868 30.900 1.00 98.06 160 ILE A N 1
ATOM 1218 C CA . ILE A 1 160 ? -17.802 -3.422 31.521 1.00 98.06 160 ILE A CA 1
ATOM 1219 C C . ILE A 1 160 ? -17.945 -3.589 33.030 1.00 98.06 160 ILE A C 1
ATOM 1221 O O . ILE A 1 160 ? -18.961 -3.195 33.602 1.00 98.06 160 ILE A O 1
ATOM 1225 N N . THR A 1 161 ? -16.950 -4.205 33.663 1.00 97.81 161 THR A N 1
ATOM 1226 C CA . THR A 1 161 ? -16.855 -4.349 35.120 1.00 97.81 161 THR A CA 1
ATOM 1227 C C . THR A 1 161 ? -15.613 -3.635 35.605 1.00 97.81 161 THR A C 1
ATOM 1229 O O . THR A 1 161 ? -14.509 -4.036 35.245 1.00 97.81 161 THR A O 1
ATOM 1232 N N . ASP A 1 162 ? -15.804 -2.595 36.406 1.00 97.19 162 ASP A N 1
ATOM 1233 C CA . ASP A 1 162 ? -14.737 -1.787 36.979 1.00 97.19 162 ASP A CA 1
ATOM 1234 C C . ASP A 1 162 ? -14.039 -2.526 38.137 1.00 97.19 162 ASP A C 1
ATOM 1236 O O . ASP A 1 162 ? -14.497 -3.570 38.622 1.00 97.19 162 ASP A O 1
ATOM 1240 N N . ARG A 1 163 ? -12.906 -2.004 38.606 1.00 97.12 163 ARG A N 1
ATOM 1241 C CA . ARG A 1 163 ? -12.109 -2.692 39.633 1.00 97.12 163 ARG A CA 1
ATOM 1242 C C . ARG A 1 163 ? -12.738 -2.661 41.025 1.00 97.12 163 ARG A C 1
ATOM 1244 O O . ARG A 1 163 ? -12.284 -3.395 41.908 1.00 97.12 163 ARG A O 1
ATOM 1251 N N . SER A 1 164 ? -13.759 -1.835 41.256 1.00 96.50 164 SER A N 1
ATOM 1252 C CA . SER A 1 164 ? -14.566 -1.874 42.483 1.00 96.50 164 SER A CA 1
ATOM 1253 C C . SER A 1 164 ? -15.555 -3.047 42.488 1.00 96.50 164 SER A C 1
ATOM 1255 O O . SER A 1 164 ? -16.090 -3.400 43.540 1.00 96.50 164 SER A O 1
ATOM 1257 N N . GLY A 1 165 ? -15.744 -3.691 41.330 1.00 95.00 165 GLY A N 1
ATOM 1258 C CA . GLY A 1 165 ? -16.693 -4.777 41.111 1.00 95.00 165 GLY A CA 1
ATOM 1259 C C . GLY A 1 165 ? -18.056 -4.296 40.617 1.00 95.00 165 GLY A C 1
ATOM 1260 O O . GLY A 1 165 ? -18.975 -5.109 40.511 1.00 95.00 165 GLY A O 1
ATOM 1261 N N . ALA A 1 166 ? -18.208 -3.003 40.322 1.00 96.69 166 ALA A N 1
ATOM 1262 C CA . ALA A 1 166 ? -19.417 -2.478 39.712 1.00 96.69 166 ALA A CA 1
ATOM 1263 C C . ALA A 1 166 ? -19.433 -2.823 38.217 1.00 96.69 166 ALA A C 1
ATOM 1265 O O . ALA A 1 166 ? -18.398 -2.795 37.554 1.00 96.69 166 ALA A O 1
ATOM 1266 N N . SER A 1 167 ? -20.606 -3.155 37.677 1.00 97.31 167 SER A N 1
ATOM 1267 C CA . SER A 1 167 ? -20.762 -3.493 36.261 1.00 97.31 167 SER A CA 1
ATOM 1268 C C . SER A 1 167 ? -21.868 -2.675 35.615 1.00 97.31 167 SER A C 1
ATOM 1270 O O . SER A 1 167 ? -22.943 -2.517 36.195 1.00 97.31 167 SER A O 1
ATOM 1272 N N . ALA A 1 168 ? -21.648 -2.268 34.369 1.00 97.62 168 ALA A N 1
ATOM 1273 C CA . ALA A 1 168 ? -22.666 -1.678 33.510 1.00 97.62 168 ALA A CA 1
ATOM 1274 C C . ALA A 1 168 ? -22.706 -2.398 32.159 1.00 97.62 168 ALA A C 1
ATOM 1276 O O . ALA A 1 168 ? -21.691 -2.898 31.674 1.00 97.62 168 ALA A O 1
ATOM 1277 N N . VAL A 1 169 ? -23.895 -2.451 31.558 1.00 97.25 169 VAL A N 1
ATOM 1278 C CA . VAL A 1 169 ? -24.079 -2.870 30.164 1.00 97.25 169 VAL A CA 1
ATOM 1279 C C . VAL A 1 169 ? -24.200 -1.613 29.314 1.00 97.25 169 VAL A C 1
ATOM 1281 O O . VAL A 1 169 ? -25.063 -0.778 29.577 1.00 97.25 169 VAL A O 1
ATOM 1284 N N . ILE A 1 170 ? -23.329 -1.487 28.319 1.00 97.38 170 ILE A N 1
ATOM 1285 C CA . ILE A 1 170 ? -23.249 -0.355 27.403 1.00 97.38 170 ILE A CA 1
ATOM 1286 C C . ILE A 1 170 ? -23.869 -0.808 26.087 1.00 97.38 170 ILE A C 1
ATOM 1288 O O . ILE A 1 170 ? -23.411 -1.777 25.475 1.00 97.38 170 ILE A O 1
ATOM 1292 N N . ASP A 1 171 ? -24.926 -0.124 25.664 1.00 95.81 171 ASP A N 1
ATOM 1293 C CA . ASP A 1 171 ? -25.578 -0.380 24.387 1.00 95.81 171 ASP A CA 1
ATOM 1294 C C . ASP A 1 171 ? -24.870 0.393 23.267 1.00 95.81 171 ASP A C 1
ATOM 1296 O O . ASP A 1 171 ? -24.851 1.621 23.263 1.00 95.81 171 ASP A O 1
ATOM 1300 N N . LEU A 1 172 ? -24.287 -0.340 22.319 1.00 96.12 172 LEU A N 1
ATOM 1301 C CA . LEU A 1 172 ? -23.591 0.189 21.147 1.00 96.12 172 LEU A CA 1
ATOM 1302 C C . LEU A 1 172 ? -24.357 -0.128 19.855 1.00 96.12 172 LEU A C 1
ATOM 1304 O O . LEU A 1 172 ? -23.817 0.021 18.759 1.00 96.12 172 LEU A O 1
ATOM 1308 N N . THR A 1 173 ? -25.612 -0.583 19.948 1.00 94.06 173 THR A N 1
ATOM 1309 C CA . THR A 1 173 ? -26.402 -0.960 18.767 1.00 94.06 173 THR A CA 1
ATOM 1310 C C . THR A 1 173 ? -26.641 0.213 17.816 1.00 94.06 173 THR A C 1
ATOM 1312 O O . THR A 1 173 ? -26.673 0.011 16.603 1.00 94.06 173 THR A O 1
ATOM 1315 N N . GLY A 1 174 ? -26.755 1.430 18.358 1.00 91.31 174 GLY A N 1
ATOM 1316 C CA . GLY A 1 174 ? -26.919 2.677 17.606 1.00 91.31 174 GLY A CA 1
ATOM 1317 C C . GLY A 1 174 ? -25.622 3.418 17.266 1.00 91.31 174 GLY A C 1
ATOM 1318 O O . GLY A 1 174 ? -25.694 4.449 16.605 1.00 91.31 174 GLY A O 1
ATOM 1319 N N . ALA A 1 175 ? -24.455 2.932 17.701 1.00 94.56 175 ALA A N 1
ATOM 1320 C CA . ALA A 1 175 ? -23.181 3.590 17.417 1.00 94.56 175 ALA A CA 1
ATOM 1321 C C . ALA A 1 175 ? -22.851 3.503 15.918 1.00 94.56 175 ALA A C 1
ATOM 1323 O O . ALA A 1 175 ? -23.014 2.449 15.300 1.00 94.56 175 ALA A O 1
ATOM 1324 N N . LEU A 1 176 ? -22.370 4.581 15.306 1.00 92.88 176 LEU A N 1
ATOM 1325 C CA . LEU A 1 176 ? -21.954 4.604 13.900 1.00 92.88 176 LEU A CA 1
ATOM 1326 C C . LEU A 1 176 ? -20.439 4.758 13.766 1.00 92.88 176 LEU A C 1
ATOM 1328 O O . LEU A 1 176 ? -19.836 4.124 12.898 1.00 92.88 176 LEU A O 1
ATOM 1332 N N . THR A 1 177 ? -19.838 5.528 14.664 1.00 94.88 177 THR A N 1
ATOM 1333 C CA . THR A 1 177 ? -18.432 5.937 14.648 1.00 94.88 177 THR A CA 1
ATOM 1334 C C . THR A 1 177 ? -17.700 5.518 15.922 1.00 94.88 177 THR A C 1
ATOM 1336 O O . THR A 1 177 ? -18.318 5.128 16.918 1.00 94.88 177 THR A O 1
ATOM 1339 N N . VAL A 1 178 ? -16.368 5.604 15.904 1.00 94.31 178 VAL A N 1
ATOM 1340 C CA . VAL A 1 178 ? -15.529 5.408 17.101 1.00 94.31 178 VAL A CA 1
ATOM 1341 C C . VAL A 1 178 ? -15.901 6.408 18.200 1.00 94.31 178 VAL A C 1
ATOM 1343 O O . VAL A 1 178 ? -15.921 6.052 19.379 1.00 94.31 178 VAL A O 1
ATOM 1346 N N . GLN A 1 179 ? -16.285 7.629 17.821 1.00 95.19 179 GLN A N 1
ATOM 1347 C CA . GLN A 1 179 ? -16.775 8.649 18.738 1.00 95.19 179 GLN A CA 1
ATOM 1348 C C . GLN A 1 179 ? -17.983 8.171 19.534 1.00 95.19 179 GLN A C 1
ATOM 1350 O O . GLN A 1 179 ? -17.990 8.306 20.756 1.00 95.19 179 GLN A O 1
ATOM 1355 N N . ASP A 1 180 ? -18.973 7.583 18.862 1.00 96.19 180 ASP A N 1
ATOM 1356 C CA . ASP A 1 180 ? -20.195 7.117 19.519 1.00 96.19 180 ASP A CA 1
ATOM 1357 C C . ASP A 1 180 ? -19.886 6.036 20.565 1.00 96.19 180 ASP A C 1
ATOM 1359 O O . ASP A 1 180 ? -20.495 6.005 21.633 1.00 96.19 180 ASP A O 1
ATOM 1363 N N . VAL A 1 181 ? -18.905 5.167 20.293 1.00 96.69 181 VAL A N 1
ATOM 1364 C CA . VAL A 1 181 ? -18.448 4.136 21.241 1.00 96.69 181 VAL A CA 1
ATOM 1365 C C . VAL A 1 181 ? -17.777 4.768 22.453 1.00 96.69 181 VAL A C 1
ATOM 1367 O O . VAL A 1 181 ? -18.117 4.437 23.591 1.00 96.69 181 VAL A O 1
ATOM 1370 N N . ILE A 1 182 ? -16.842 5.690 22.219 1.00 96.75 182 ILE A N 1
ATOM 1371 C CA . ILE A 1 182 ? -16.122 6.398 23.280 1.00 96.75 182 ILE A CA 1
ATOM 1372 C C . ILE A 1 182 ? -17.105 7.170 24.166 1.00 96.75 182 ILE A C 1
ATOM 1374 O O . ILE A 1 182 ? -17.021 7.095 25.392 1.00 96.75 182 ILE A O 1
ATOM 1378 N N . GLU A 1 183 ? -18.061 7.883 23.572 1.00 97.25 183 GLU A N 1
ATOM 1379 C CA . GLU A 1 183 ? -19.094 8.608 24.310 1.00 97.25 183 GLU A CA 1
ATOM 1380 C C . GLU A 1 183 ? -20.023 7.669 25.080 1.00 97.25 183 GLU A C 1
ATOM 1382 O O . GLU A 1 183 ? -20.324 7.941 26.241 1.00 97.25 183 GLU A O 1
ATOM 1387 N N . ALA A 1 184 ? -20.459 6.558 24.484 1.00 96.94 184 ALA A N 1
ATOM 1388 C CA . ALA A 1 184 ? -21.327 5.596 25.156 1.00 96.94 184 ALA A CA 1
ATOM 1389 C C . ALA A 1 184 ? -20.660 4.980 26.396 1.00 96.94 184 ALA A C 1
ATOM 1391 O O . ALA A 1 184 ? -21.320 4.806 27.421 1.00 96.94 184 ALA A O 1
ATOM 1392 N N . ILE A 1 185 ? -19.355 4.694 26.333 1.00 97.19 185 ILE A N 1
ATOM 1393 C CA . ILE A 1 185 ? -18.591 4.196 27.485 1.00 97.19 185 ILE A CA 1
ATOM 1394 C C . ILE A 1 185 ? -18.387 5.307 28.522 1.00 97.19 185 ILE A C 1
ATOM 1396 O O . ILE A 1 185 ? -18.679 5.098 29.697 1.00 97.19 185 ILE A O 1
ATOM 1400 N N . ASN A 1 186 ? -17.938 6.495 28.106 1.00 97.12 186 ASN A N 1
ATOM 1401 C CA . ASN A 1 186 ? -17.655 7.613 29.016 1.00 97.12 186 ASN A CA 1
ATOM 1402 C C . ASN A 1 186 ? -18.902 8.146 29.737 1.00 97.12 186 ASN A C 1
ATOM 1404 O O . ASN A 1 186 ? -18.800 8.668 30.845 1.00 97.12 186 ASN A O 1
ATOM 1408 N N . ASN A 1 187 ? -20.079 8.020 29.121 1.00 96.38 187 ASN A N 1
ATOM 1409 C CA . ASN A 1 187 ? -21.354 8.429 29.707 1.00 96.38 187 ASN A CA 1
ATOM 1410 C C . ASN A 1 187 ? -22.073 7.287 30.450 1.00 96.38 187 ASN A C 1
ATOM 1412 O O . ASN A 1 187 ? -23.188 7.484 30.942 1.00 96.38 187 ASN A O 1
ATOM 1416 N N . ALA A 1 188 ? -21.473 6.095 30.541 1.00 94.75 188 ALA A N 1
ATOM 1417 C CA . ALA A 1 188 ? -22.073 4.961 31.230 1.00 94.75 188 ALA A CA 1
ATOM 1418 C C . ALA A 1 188 ? -22.175 5.228 32.740 1.00 94.75 188 ALA A C 1
ATOM 1420 O O . ALA A 1 188 ? -21.186 5.445 33.436 1.00 94.75 188 ALA A O 1
ATOM 1421 N N . SER A 1 189 ? -23.393 5.176 33.276 1.00 92.69 189 SER A N 1
ATOM 1422 C CA . SER A 1 189 ? -23.623 5.313 34.714 1.00 92.69 189 SER A CA 1
ATOM 1423 C C . SER A 1 189 ? -23.387 3.993 35.449 1.00 92.69 189 SER A C 1
ATOM 1425 O O . SER A 1 189 ? -23.806 2.938 34.974 1.00 92.69 189 SER A O 1
ATOM 1427 N N . GLY A 1 190 ? -22.830 4.061 36.659 1.00 92.31 190 GLY A N 1
ATOM 1428 C CA . GLY A 1 190 ? -22.676 2.897 37.542 1.00 92.31 190 GLY A CA 1
ATOM 1429 C C . GLY A 1 190 ? -21.322 2.193 37.450 1.00 92.31 190 GLY A C 1
ATOM 1430 O O . GLY A 1 190 ? -21.126 1.213 38.158 1.00 92.31 190 GLY A O 1
ATOM 1431 N N . ILE A 1 191 ? -20.401 2.708 36.635 1.00 96.69 191 ILE A N 1
ATOM 1432 C CA . ILE A 1 191 ? -18.986 2.322 36.589 1.00 96.69 191 ILE A CA 1
ATOM 1433 C C . ILE A 1 191 ? -18.117 3.582 36.542 1.00 96.69 191 ILE A C 1
ATOM 1435 O O . ILE A 1 191 ? -18.580 4.630 36.090 1.00 96.69 191 ILE A O 1
ATOM 1439 N N . SER A 1 192 ? -16.864 3.481 36.982 1.00 96.56 192 SER A N 1
ATOM 1440 C CA . SER A 1 192 ? -15.891 4.582 36.905 1.00 96.56 192 SER A CA 1
ATOM 1441 C C . SER A 1 192 ? -14.801 4.273 35.876 1.00 96.56 192 SER A C 1
ATOM 1443 O O . SER A 1 192 ? -13.685 3.898 36.238 1.00 96.56 192 SER A O 1
ATOM 1445 N N . VAL A 1 193 ? -15.123 4.406 34.587 1.00 97.44 193 VAL A N 1
ATOM 1446 C CA . VAL A 1 193 ? -14.233 4.068 33.461 1.00 97.44 193 VAL A CA 1
ATOM 1447 C C . VAL A 1 193 ? -14.195 5.207 32.447 1.00 97.44 193 VAL A C 1
ATOM 1449 O O . VAL A 1 193 ? -15.229 5.794 32.144 1.00 97.44 193 VAL A O 1
ATOM 1452 N N . THR A 1 194 ? -13.014 5.488 31.899 1.00 97.44 194 THR A N 1
ATOM 1453 C CA . THR A 1 194 ? -12.826 6.418 30.781 1.00 97.44 194 THR A CA 1
ATOM 1454 C C . THR A 1 194 ? -12.285 5.696 29.549 1.00 97.44 194 THR A C 1
ATOM 1456 O O . THR A 1 194 ? -11.348 4.909 29.672 1.00 97.44 194 THR A O 1
ATOM 1459 N N . ALA A 1 195 ? -12.838 5.985 28.375 1.00 97.44 195 ALA A N 1
ATOM 1460 C CA . ALA A 1 195 ? -12.400 5.502 27.072 1.00 97.44 195 ALA A CA 1
ATOM 1461 C C . ALA A 1 195 ? -11.782 6.633 26.240 1.00 97.44 195 ALA A C 1
ATOM 1463 O O . ALA A 1 195 ? -12.308 7.749 26.215 1.00 97.44 195 ALA A O 1
ATOM 1464 N N . GLU A 1 196 ? -10.706 6.328 25.522 1.00 95.44 196 GLU A N 1
ATOM 1465 C CA . GLU A 1 196 ? -10.079 7.202 24.527 1.00 95.44 196 GLU A CA 1
ATOM 1466 C C . GLU A 1 196 ? -9.395 6.375 23.429 1.00 95.44 196 GLU A C 1
ATOM 1468 O O . GLU A 1 196 ? -9.244 5.162 23.569 1.00 95.44 196 GLU A O 1
ATOM 1473 N N . ILE A 1 197 ? -8.986 7.018 22.333 1.00 93.56 197 ILE A N 1
ATOM 1474 C CA . ILE A 1 197 ? -8.064 6.391 21.374 1.00 93.56 197 ILE A CA 1
ATOM 1475 C C . ILE A 1 197 ? -6.697 6.286 22.052 1.00 93.56 197 ILE A C 1
ATOM 1477 O O . ILE A 1 197 ? -6.241 7.233 22.697 1.00 93.56 197 ILE A O 1
ATOM 1481 N N . ASP A 1 198 ? -6.065 5.124 21.942 1.00 92.81 198 ASP A N 1
ATOM 1482 C CA . ASP A 1 198 ? -4.781 4.868 22.571 1.00 92.81 198 ASP A CA 1
ATOM 1483 C C . ASP A 1 198 ? -3.662 5.585 21.819 1.00 92.81 198 ASP A C 1
ATOM 1485 O O . ASP A 1 198 ? -3.461 5.339 20.639 1.00 92.81 198 ASP A O 1
ATOM 1489 N N . TYR A 1 199 ? -2.908 6.450 22.492 1.00 89.25 199 TYR A N 1
ATOM 1490 C CA . TYR A 1 199 ? -1.705 7.079 21.939 1.00 89.25 199 TYR A CA 1
ATOM 1491 C C . TYR A 1 199 ? -0.445 6.723 22.748 1.00 89.25 199 TYR A C 1
ATOM 1493 O O . TYR A 1 199 ? 0.599 7.367 22.598 1.00 89.25 199 TYR A O 1
ATOM 1501 N N . ASP A 1 200 ? -0.522 5.714 23.623 1.00 86.94 200 ASP A N 1
ATOM 1502 C CA . ASP A 1 200 ? 0.569 5.351 24.521 1.00 86.94 200 ASP A CA 1
ATOM 1503 C C . ASP A 1 200 ? 1.668 4.586 23.771 1.00 86.94 200 ASP A C 1
ATOM 1505 O O . ASP A 1 200 ? 1.450 3.553 23.137 1.00 86.94 200 ASP A O 1
ATOM 1509 N N . ALA A 1 201 ? 2.906 5.078 23.865 1.00 84.06 201 ALA A N 1
ATOM 1510 C CA . ALA A 1 201 ? 4.038 4.488 23.158 1.00 84.06 201 ALA A CA 1
ATOM 1511 C C . ALA A 1 201 ? 4.231 3.003 23.521 1.00 84.06 201 ALA A C 1
ATOM 1513 O O . ALA A 1 201 ? 4.490 2.661 24.675 1.00 84.06 201 ALA A O 1
ATOM 1514 N N . GLY A 1 202 ? 4.175 2.134 22.508 1.00 81.44 202 GLY A N 1
ATOM 1515 C CA . GLY A 1 202 ? 4.303 0.682 22.665 1.00 81.44 202 GLY A CA 1
ATOM 1516 C C . GLY A 1 202 ? 2.987 -0.094 22.570 1.00 81.44 202 GLY A C 1
ATOM 1517 O O . GLY A 1 202 ? 3.048 -1.321 22.571 1.00 81.44 202 GLY A O 1
ATOM 1518 N N . TYR A 1 203 ? 1.844 0.586 22.427 1.00 79.12 203 TYR A N 1
ATOM 1519 C CA . TYR A 1 203 ? 0.518 -0.030 22.312 1.00 79.12 203 TYR A CA 1
ATOM 1520 C C . TYR A 1 203 ? -0.248 0.563 21.129 1.00 79.12 203 TYR A C 1
ATOM 1522 O O . TYR A 1 203 ? -0.720 1.684 21.247 1.00 79.12 203 TYR A O 1
ATOM 1530 N N . ASN A 1 204 ? -0.313 -0.167 20.002 1.00 81.25 204 ASN A N 1
ATOM 1531 C CA . ASN A 1 204 ? -1.149 0.105 18.811 1.00 81.25 204 ASN A CA 1
ATOM 1532 C C . ASN A 1 204 ? -1.506 1.595 18.624 1.00 81.25 204 ASN A C 1
ATOM 1534 O O . ASN A 1 204 ? -2.673 1.978 18.637 1.00 81.25 204 ASN A O 1
ATOM 1538 N N . VAL A 1 205 ? -0.467 2.441 18.571 1.00 81.75 205 VAL A N 1
ATOM 1539 C CA . VAL A 1 205 ? -0.588 3.891 18.779 1.00 81.75 205 VAL A CA 1
ATOM 1540 C C . VAL A 1 205 ? -1.477 4.478 17.697 1.00 81.75 205 VAL A C 1
ATOM 1542 O O . VAL A 1 205 ? -1.127 4.422 16.528 1.00 81.75 205 VAL A O 1
ATOM 1545 N N . GLY A 1 206 ? -2.587 5.069 18.115 1.00 83.31 206 GLY A N 1
ATOM 1546 C CA . GLY A 1 206 ? -3.624 5.680 17.299 1.00 83.31 206 GLY A CA 1
ATOM 1547 C C . GLY A 1 206 ? -4.570 4.691 16.623 1.00 83.31 206 GLY A C 1
ATOM 1548 O O . GLY A 1 206 ? -5.467 5.145 15.932 1.00 83.31 206 GLY A O 1
ATOM 1549 N N . ASP A 1 207 ? -4.425 3.386 16.854 1.00 89.31 207 ASP A N 1
ATOM 1550 C CA . ASP A 1 207 ? -5.194 2.328 16.185 1.00 89.31 207 ASP A CA 1
ATOM 1551 C C . ASP A 1 207 ? -5.940 1.406 17.156 1.00 89.31 207 ASP A C 1
ATOM 1553 O O . ASP A 1 207 ? -6.459 0.368 16.760 1.00 89.31 207 ASP A O 1
ATOM 1557 N N . ALA A 1 208 ? -6.017 1.773 18.435 1.00 92.75 208 ALA A N 1
ATOM 1558 C CA . ALA A 1 208 ? -6.717 1.013 19.464 1.00 92.75 208 ALA A CA 1
ATOM 1559 C C . ALA A 1 208 ? -7.559 1.917 20.366 1.00 92.75 208 ALA A C 1
ATOM 1561 O O . ALA A 1 208 ? -7.343 3.126 20.455 1.00 92.75 208 ALA A O 1
ATOM 1562 N N . ILE A 1 209 ? -8.514 1.319 21.079 1.00 95.12 209 ILE A N 1
ATOM 1563 C CA . ILE A 1 209 ? -9.256 1.992 22.149 1.00 95.12 209 ILE A CA 1
ATOM 1564 C C . ILE A 1 209 ? -8.605 1.634 23.485 1.00 95.12 209 ILE A C 1
ATOM 1566 O O . ILE A 1 209 ? -8.488 0.460 23.837 1.00 95.12 209 ILE A O 1
ATOM 1570 N N . LYS A 1 210 ? -8.227 2.652 24.258 1.00 96.19 210 LYS A N 1
ATOM 1571 C CA . LYS A 1 210 ? -7.739 2.507 25.628 1.00 96.19 210 LYS A CA 1
ATOM 1572 C C . LYS A 1 210 ? -8.867 2.756 26.611 1.00 96.19 210 LYS A C 1
ATOM 1574 O O . LYS A 1 210 ? -9.559 3.772 26.538 1.00 96.19 210 LYS A O 1
ATOM 1579 N N . LEU A 1 211 ? -9.011 1.855 27.577 1.00 97.81 211 LEU A N 1
ATOM 1580 C CA . LEU A 1 211 ? -9.919 2.021 28.705 1.00 97.81 211 LEU A CA 1
ATOM 1581 C C . LEU A 1 211 ? -9.117 2.178 29.994 1.00 97.81 211 LEU A C 1
ATOM 1583 O O . LEU A 1 211 ? -8.201 1.400 30.258 1.00 97.81 211 LEU A O 1
ATOM 1587 N N . THR A 1 212 ? -9.490 3.146 30.826 1.00 97.88 212 THR A N 1
ATOM 1588 C CA . THR A 1 212 ? -8.878 3.388 32.138 1.00 97.88 212 THR A CA 1
ATOM 1589 C C . THR A 1 212 ? -9.937 3.340 33.233 1.00 97.88 212 THR A C 1
ATOM 1591 O O . THR A 1 212 ? -10.895 4.109 33.223 1.00 97.88 212 THR A O 1
ATOM 1594 N N . ASP A 1 213 ? -9.757 2.446 34.200 1.00 97.44 213 ASP A N 1
ATOM 1595 C CA . ASP A 1 213 ? -10.513 2.412 35.447 1.00 97.44 213 ASP A CA 1
ATOM 1596 C C . ASP A 1 213 ? -10.024 3.514 36.396 1.00 97.44 213 ASP A C 1
ATOM 1598 O O . ASP A 1 213 ? -8.831 3.654 36.669 1.00 97.44 213 ASP A O 1
ATOM 1602 N N . THR A 1 214 ? -10.973 4.274 36.936 1.00 96.31 214 THR A N 1
ATOM 1603 C CA . THR A 1 214 ? -10.745 5.343 37.919 1.00 96.31 214 THR A CA 1
ATOM 1604 C C . THR A 1 214 ? -11.443 5.060 39.254 1.00 96.31 214 THR A C 1
ATOM 1606 O O . THR A 1 214 ? -11.485 5.920 40.132 1.00 96.31 214 THR A O 1
ATOM 1609 N N . SER A 1 215 ? -11.974 3.843 39.438 1.00 94.56 215 SER A N 1
ATOM 1610 C CA . SER A 1 215 ? -12.719 3.438 40.639 1.00 94.56 215 SER A CA 1
ATOM 1611 C C . SER A 1 215 ? -11.824 3.271 41.875 1.00 94.56 215 SER A C 1
ATOM 1613 O O . SER A 1 215 ? -12.294 3.392 43.007 1.00 94.56 215 SER A O 1
ATOM 1615 N N . GLY A 1 216 ? -10.532 2.984 41.671 1.00 90.50 216 GLY A N 1
ATOM 1616 C CA . GLY A 1 216 ? -9.562 2.732 42.744 1.00 90.50 216 GLY A CA 1
ATOM 1617 C C . GLY A 1 216 ? -9.702 1.357 43.411 1.00 90.50 216 GLY A C 1
ATOM 1618 O O . GLY A 1 216 ? -9.064 1.104 44.434 1.00 90.50 216 GLY A O 1
ATOM 1619 N N . GLY A 1 217 ? -10.530 0.466 42.858 1.00 92.69 217 GLY A N 1
ATOM 1620 C CA . GLY A 1 217 ? -10.722 -0.882 43.384 1.00 92.69 217 GLY A CA 1
ATOM 1621 C C . GLY A 1 217 ? -9.564 -1.848 43.088 1.00 92.69 217 GLY A C 1
ATOM 1622 O O . GLY A 1 217 ? -8.655 -1.581 42.295 1.00 92.69 217 GLY A O 1
ATOM 1623 N N . SER A 1 218 ? -9.591 -3.012 43.740 1.00 93.88 218 SER A N 1
ATOM 1624 C CA . SER A 1 218 ? -8.559 -4.054 43.620 1.00 93.88 218 SER A CA 1
ATOM 1625 C C . SER A 1 218 ? -8.984 -5.279 42.804 1.00 93.88 218 SER A C 1
ATOM 1627 O O . SER A 1 218 ? -8.149 -6.154 42.574 1.00 93.88 218 SER A O 1
ATOM 1629 N N . GLY A 1 219 ? -10.245 -5.345 42.366 1.00 95.00 219 GLY A N 1
ATOM 1630 C CA . GLY A 1 219 ? -10.757 -6.402 41.497 1.00 95.00 219 GLY A CA 1
ATOM 1631 C C . GLY A 1 219 ? -10.181 -6.338 40.082 1.00 95.00 219 GLY A C 1
ATOM 1632 O O . GLY A 1 219 ? -9.426 -5.429 39.737 1.00 95.00 219 GLY A O 1
ATOM 1633 N N . ASN A 1 220 ? -10.542 -7.317 39.255 1.00 96.19 220 ASN A N 1
ATOM 1634 C CA . ASN A 1 220 ? -10.156 -7.316 37.847 1.00 96.19 220 ASN A CA 1
ATOM 1635 C C . ASN A 1 220 ? -10.990 -6.298 37.065 1.00 96.19 220 ASN A C 1
ATOM 1637 O O . ASN A 1 220 ? -12.202 -6.218 37.263 1.00 96.19 220 ASN A O 1
ATOM 1641 N N . PHE A 1 221 ? -10.343 -5.587 36.146 1.00 98.06 221 PHE A N 1
ATOM 1642 C CA . PHE A 1 221 ? -11.007 -4.758 35.152 1.00 98.06 221 PHE A CA 1
ATOM 1643 C C . PHE A 1 221 ? -11.379 -5.636 33.954 1.00 98.06 221 PHE A C 1
ATOM 1645 O O . PHE A 1 221 ? -10.503 -6.294 33.381 1.00 98.06 221 PHE A O 1
ATOM 1652 N N . LYS A 1 222 ? -12.673 -5.700 33.617 1.00 97.81 222 LYS A N 1
ATOM 1653 C CA . LYS A 1 222 ? -13.185 -6.624 32.597 1.00 97.81 222 LYS A CA 1
ATOM 1654 C C . LYS A 1 222 ? -14.073 -5.944 31.574 1.00 97.81 222 LYS A C 1
ATOM 1656 O O . LYS A 1 222 ? -14.915 -5.122 31.932 1.00 97.81 222 LYS A O 1
ATOM 1661 N N . VAL A 1 223 ? -13.959 -6.397 30.334 1.00 98.06 223 VAL A N 1
ATOM 1662 C CA . VAL A 1 223 ? -14.908 -6.132 29.255 1.00 98.06 223 VAL A CA 1
ATOM 1663 C C . VAL A 1 223 ? -15.354 -7.475 28.704 1.00 98.06 223 VAL A C 1
ATOM 1665 O O . VAL A 1 223 ? -14.529 -8.313 28.349 1.00 98.06 223 VAL A O 1
ATOM 1668 N N . GLU A 1 224 ? -16.662 -7.685 28.659 1.00 97.75 224 GLU A N 1
ATOM 1669 C CA . GLU A 1 224 ? -17.288 -8.947 28.283 1.00 97.75 224 GLU A CA 1
ATOM 1670 C C . GLU A 1 224 ? -18.326 -8.723 27.176 1.00 97.75 224 GLU A C 1
ATOM 1672 O O . GLU A 1 224 ? -18.987 -7.681 27.111 1.00 97.75 224 GLU A O 1
ATOM 1677 N N . GLU A 1 225 ? -18.522 -9.739 26.340 1.00 97.44 225 GLU A N 1
ATOM 1678 C CA . GLU A 1 225 ? -19.619 -9.764 25.373 1.00 97.44 225 GLU A CA 1
ATOM 1679 C C . GLU A 1 225 ? -20.966 -9.967 26.068 1.00 97.44 225 GLU A C 1
ATOM 1681 O O . GLU A 1 225 ? -21.094 -10.744 27.019 1.00 97.44 225 GLU A O 1
ATOM 1686 N N . VAL A 1 226 ? -22.010 -9.336 25.536 1.00 95.31 226 VAL A N 1
ATOM 1687 C CA . VAL A 1 226 ? -23.392 -9.572 25.968 1.00 95.31 226 VAL A CA 1
ATOM 1688 C C . VAL A 1 226 ? -24.125 -10.380 24.899 1.00 95.31 226 VAL A C 1
ATOM 1690 O O . VAL A 1 226 ? -23.972 -10.143 23.704 1.00 95.31 226 VAL A O 1
ATOM 1693 N N . ASN A 1 227 ? -24.937 -11.356 25.322 1.00 89.19 227 ASN A N 1
ATOM 1694 C CA . ASN A 1 227 ? -25.781 -12.180 24.442 1.00 89.19 227 ASN A CA 1
ATOM 1695 C C . ASN A 1 227 ? -25.029 -12.921 23.310 1.00 89.19 227 ASN A C 1
ATOM 1697 O O . ASN A 1 227 ? -25.601 -13.169 22.250 1.00 89.19 227 ASN A O 1
ATOM 1701 N N . GLY A 1 228 ? -23.757 -13.285 23.517 1.00 82.56 228 GLY A N 1
ATOM 1702 C CA . GLY A 1 228 ? -22.947 -13.958 22.490 1.00 82.56 228 GLY A CA 1
ATOM 1703 C C . GLY A 1 228 ? -22.566 -13.051 21.313 1.00 82.56 228 GLY A C 1
ATOM 1704 O O . GLY A 1 228 ? -22.419 -13.529 20.185 1.00 82.56 228 GLY A O 1
ATOM 1705 N N . GLY A 1 229 ? -22.471 -11.740 21.559 1.00 87.81 229 GLY A N 1
ATOM 1706 C CA . GLY A 1 229 ? -21.914 -10.761 20.628 1.00 87.81 229 GLY A CA 1
ATOM 1707 C C . GLY A 1 229 ? -20.428 -10.984 20.318 1.00 87.81 229 GLY A C 1
ATOM 1708 O O . GLY A 1 229 ? -19.787 -11.872 20.876 1.00 87.81 229 GLY A O 1
ATOM 1709 N N . SER A 1 230 ? -19.914 -10.181 19.387 1.00 94.69 230 SER A N 1
ATOM 1710 C CA . SER A 1 230 ? -18.477 -10.027 19.100 1.00 94.69 230 SER A CA 1
ATOM 1711 C C . SER A 1 230 ? -18.060 -8.558 19.176 1.00 94.69 230 SER A C 1
ATOM 1713 O O . SER A 1 230 ? -17.030 -8.183 18.639 1.00 94.69 230 SER A O 1
ATOM 1715 N N . THR A 1 231 ? -18.882 -7.699 19.783 1.00 96.19 231 THR A N 1
ATOM 1716 C CA . THR A 1 231 ? -18.708 -6.247 19.717 1.00 96.19 231 THR A CA 1
ATOM 1717 C C . THR A 1 231 ? -17.455 -5.803 20.463 1.00 96.19 231 THR A C 1
ATOM 1719 O O . THR A 1 231 ? -16.718 -4.969 19.952 1.00 96.19 231 THR A O 1
ATOM 1722 N N . ALA A 1 232 ? -17.185 -6.357 21.648 1.00 96.75 232 ALA A N 1
ATOM 1723 C CA . ALA A 1 232 ? -15.971 -6.036 22.397 1.00 96.75 232 ALA A CA 1
ATOM 1724 C C . ALA A 1 232 ? -14.719 -6.588 21.702 1.00 96.75 232 ALA A C 1
ATOM 1726 O O . ALA A 1 232 ? -13.688 -5.921 21.695 1.00 96.75 232 ALA A O 1
ATOM 1727 N N . ALA A 1 233 ? -14.814 -7.781 21.109 1.00 95.88 233 ALA A N 1
ATOM 1728 C CA . ALA A 1 233 ? -13.726 -8.385 20.345 1.00 95.88 233 ALA A CA 1
ATOM 1729 C C . ALA A 1 233 ? -13.408 -7.589 19.070 1.00 95.88 233 ALA A C 1
ATOM 1731 O O . ALA A 1 233 ? -12.249 -7.284 18.819 1.00 95.88 233 ALA A O 1
ATOM 1732 N N . ASP A 1 234 ? -14.432 -7.200 18.308 1.00 95.25 234 ASP A N 1
ATOM 1733 C CA . ASP A 1 234 ? -14.294 -6.415 17.078 1.00 95.25 234 ASP A CA 1
ATOM 1734 C C . ASP A 1 234 ? -13.785 -4.988 17.363 1.00 95.25 234 ASP A C 1
ATOM 1736 O O . ASP A 1 234 ? -13.177 -4.368 16.499 1.00 95.25 234 ASP A O 1
ATOM 1740 N N . LEU A 1 235 ? -14.032 -4.455 18.565 1.00 95.38 235 LEU A N 1
ATOM 1741 C CA . LEU A 1 235 ? -13.469 -3.186 19.045 1.00 95.38 235 LEU A CA 1
ATOM 1742 C C . LEU A 1 235 ? -12.086 -3.345 19.698 1.00 95.38 235 LEU A C 1
ATOM 1744 O O . LEU A 1 235 ? -11.547 -2.365 20.207 1.00 95.38 235 LEU A O 1
ATOM 1748 N N . GLY A 1 236 ? -11.533 -4.560 19.743 1.00 95.56 236 GLY A N 1
ATOM 1749 C CA . GLY A 1 236 ? -10.222 -4.835 20.330 1.00 95.56 236 GLY A CA 1
ATOM 1750 C C . GLY A 1 236 ? -10.151 -4.681 21.854 1.00 95.56 236 GLY A C 1
ATOM 1751 O O . GLY A 1 236 ? -9.063 -4.715 22.410 1.00 95.56 236 GLY A O 1
ATOM 1752 N N . ILE A 1 237 ? -11.275 -4.521 22.556 1.00 96.94 237 ILE A N 1
ATOM 1753 C CA . ILE A 1 237 ? -11.312 -4.192 23.996 1.00 96.94 237 ILE A CA 1
ATOM 1754 C C . ILE A 1 237 ? -11.737 -5.357 24.897 1.00 96.94 237 ILE A C 1
ATOM 1756 O O . ILE A 1 237 ? -11.833 -5.178 26.109 1.00 96.94 237 ILE A O 1
ATOM 1760 N N . LEU A 1 238 ? -12.011 -6.545 24.347 1.00 97.38 238 LEU A N 1
ATOM 1761 C CA . LEU A 1 238 ? -12.365 -7.735 25.131 1.00 97.38 238 LEU A CA 1
ATOM 1762 C C . LEU A 1 238 ? -11.193 -8.163 26.032 1.00 97.38 238 LEU A C 1
ATOM 1764 O O . LEU A 1 238 ? -10.182 -8.662 25.542 1.00 97.38 238 LEU A O 1
ATOM 1768 N N . ALA A 1 239 ? -11.336 -8.019 27.350 1.00 97.25 239 ALA A N 1
ATOM 1769 C CA . ALA A 1 239 ? -10.238 -8.276 28.280 1.00 97.25 239 ALA A CA 1
ATOM 1770 C C . ALA A 1 239 ? -10.706 -8.638 29.699 1.00 97.25 239 ALA A C 1
ATOM 1772 O O . ALA A 1 239 ? -11.797 -8.274 30.133 1.00 97.25 239 ALA A O 1
ATOM 1773 N N . ASP A 1 240 ? -9.832 -9.321 30.443 1.00 97.31 240 ASP A N 1
ATOM 1774 C CA . ASP A 1 240 ? -9.946 -9.576 31.884 1.00 97.31 240 ASP A CA 1
ATOM 1775 C C . ASP A 1 240 ? -8.554 -9.414 32.508 1.00 97.31 240 ASP A C 1
ATOM 1777 O O . ASP A 1 240 ? -7.698 -10.294 32.387 1.00 97.31 240 ASP A O 1
ATOM 1781 N N . VAL A 1 241 ? -8.298 -8.254 33.118 1.00 96.50 241 VAL A N 1
ATOM 1782 C CA . VAL A 1 241 ? -6.957 -7.881 33.585 1.00 96.50 241 VAL A CA 1
ATOM 1783 C C . VAL A 1 241 ? -6.951 -7.436 35.038 1.00 96.50 241 VAL A C 1
ATOM 1785 O O . VAL A 1 241 ? -7.864 -6.782 35.534 1.00 96.50 241 VAL A O 1
ATOM 1788 N N . ALA A 1 242 ? -5.845 -7.713 35.725 1.00 95.31 242 ALA A N 1
ATOM 1789 C CA . ALA A 1 242 ? -5.574 -7.176 37.056 1.00 95.31 242 ALA A CA 1
ATOM 1790 C C . ALA A 1 242 ? -4.927 -5.772 37.015 1.00 95.31 242 ALA A C 1
ATOM 1792 O O . ALA A 1 242 ? -4.423 -5.317 38.041 1.00 95.31 242 ALA A O 1
ATOM 1793 N N . SER A 1 243 ? -4.996 -5.057 35.884 1.00 94.81 243 SER A N 1
ATOM 1794 C CA . SER A 1 243 ? -4.538 -3.666 35.696 1.00 94.81 243 SER A CA 1
ATOM 1795 C C . SER A 1 243 ? -5.698 -2.661 35.794 1.00 94.81 243 SER A C 1
ATOM 1797 O O . SER A 1 243 ? -6.861 -3.054 35.708 1.00 94.81 243 SER A O 1
ATOM 1799 N N . SER A 1 244 ? -5.399 -1.373 35.995 1.00 95.38 244 SER A N 1
ATOM 1800 C CA . SER A 1 244 ? -6.363 -0.265 35.854 1.00 95.38 244 SER A CA 1
ATOM 1801 C C . SER A 1 244 ? -6.490 0.241 34.420 1.00 95.38 244 SER A C 1
ATOM 1803 O O . SER A 1 244 ? -7.315 1.106 34.162 1.00 95.38 244 SER A O 1
ATOM 1805 N N . VAL A 1 245 ? -5.685 -0.278 33.495 1.00 96.38 245 VAL A N 1
ATOM 1806 C CA . VAL A 1 245 ? -5.707 0.105 32.081 1.00 96.38 245 VAL A CA 1
ATOM 1807 C C . VAL A 1 245 ? -5.849 -1.147 31.225 1.00 96.38 245 VAL A C 1
ATOM 1809 O O . VAL A 1 245 ? -5.162 -2.144 31.471 1.00 96.38 245 VAL A O 1
ATOM 1812 N N . ILE A 1 246 ? -6.737 -1.078 30.237 1.00 97.00 246 ILE A N 1
ATOM 1813 C CA . ILE A 1 246 ? -6.835 -2.016 29.119 1.00 97.00 246 ILE A CA 1
ATOM 1814 C C . ILE A 1 246 ? -6.398 -1.246 27.877 1.00 97.00 246 ILE A C 1
ATOM 1816 O O . ILE A 1 246 ? -7.061 -0.288 27.481 1.00 97.00 246 ILE A O 1
ATOM 1820 N N . HIS A 1 247 ? -5.282 -1.668 27.291 1.00 95.81 247 HIS A N 1
ATOM 1821 C CA . HIS A 1 247 ? -4.875 -1.251 25.954 1.00 95.81 247 HIS A CA 1
ATOM 1822 C C . HIS A 1 247 ? -5.560 -2.183 24.959 1.00 95.81 247 HIS A C 1
ATOM 1824 O O . HIS A 1 247 ? -5.436 -3.403 25.095 1.00 95.81 247 HIS A O 1
ATOM 1830 N N . GLY A 1 248 ? -6.324 -1.622 24.026 1.00 93.31 248 GLY A N 1
ATOM 1831 C CA . GLY A 1 248 ? -7.010 -2.407 23.012 1.00 93.31 248 GLY A CA 1
ATOM 1832 C C . GLY A 1 248 ? -6.053 -3.029 21.994 1.00 93.31 248 GLY A C 1
ATOM 1833 O O . GLY A 1 248 ? -4.918 -2.583 21.798 1.00 93.31 248 GLY A O 1
ATOM 1834 N N . GLU A 1 249 ? -6.535 -4.065 21.322 1.00 93.12 249 GLU A N 1
ATOM 1835 C CA . GLU A 1 249 ? -5.908 -4.603 20.118 1.00 93.12 249 GLU A CA 1
ATOM 1836 C C . GLU A 1 249 ? -6.050 -3.619 18.946 1.00 93.12 249 GLU A C 1
ATOM 1838 O O . GLU A 1 249 ? -6.903 -2.729 18.963 1.00 93.12 249 GLU A O 1
ATOM 1843 N N . ASP A 1 250 ? -5.202 -3.792 17.934 1.00 91.00 250 ASP A N 1
ATOM 1844 C CA . ASP A 1 250 ? -5.257 -3.024 16.691 1.00 91.00 250 ASP A CA 1
ATOM 1845 C C . ASP A 1 250 ? -6.594 -3.282 15.974 1.00 91.00 250 ASP A C 1
ATOM 1847 O O . ASP A 1 250 ? -6.912 -4.417 15.608 1.00 91.00 250 ASP A O 1
ATOM 1851 N N . ILE A 1 251 ? -7.385 -2.223 15.799 1.00 89.38 251 ILE A N 1
ATOM 1852 C CA . ILE A 1 251 ? -8.678 -2.239 15.097 1.00 89.38 251 ILE A CA 1
ATOM 1853 C C . ILE A 1 251 ? -8.583 -1.652 13.683 1.00 89.38 251 ILE A C 1
ATOM 1855 O O . ILE A 1 251 ? -9.601 -1.508 12.997 1.00 89.38 251 ILE A O 1
ATOM 1859 N N . ASN A 1 252 ? -7.373 -1.340 13.221 1.00 81.94 252 ASN A N 1
ATOM 1860 C CA . ASN A 1 252 ? -7.073 -0.761 11.916 1.00 81.94 252 ASN A CA 1
ATOM 1861 C C . ASN A 1 252 ? -6.071 -1.608 11.113 1.00 81.94 252 ASN A C 1
ATOM 1863 O O . ASN A 1 252 ? -5.190 -1.100 10.418 1.00 81.94 252 ASN A O 1
ATOM 1867 N N . ASP A 1 253 ? -6.231 -2.928 11.183 1.00 68.06 253 ASP A N 1
ATOM 1868 C CA . ASP A 1 253 ? -5.384 -3.865 10.447 1.00 68.06 253 ASP A CA 1
ATOM 1869 C C . ASP A 1 253 ? -5.743 -3.852 8.941 1.00 68.06 253 ASP A C 1
ATOM 1871 O O . ASP A 1 253 ? -6.790 -4.370 8.524 1.00 68.06 253 ASP A O 1
ATOM 1875 N N . ILE A 1 254 ? -4.887 -3.217 8.124 1.00 58.66 254 ILE A N 1
ATOM 1876 C CA . ILE A 1 254 ? -4.883 -3.251 6.644 1.00 58.66 254 ILE A CA 1
ATOM 1877 C C . ILE A 1 254 ? -3.492 -3.645 6.138 1.00 58.66 254 ILE A C 1
ATOM 1879 O O . ILE A 1 254 ? -2.495 -2.988 6.527 1.00 58.66 254 ILE A O 1
#

Sequence (254 aa):
MAAPLQNISGLISTIDWNETIDALMSIERAYVNSLQERIDANNTKLTAWGSFTARLLTLQNYAAVLNRSSTFQATKATSSDESILTATVTGIPQTGTYPLKVYQLAQTHQIISQGYSDTDTTIVGTGTITIEVGKGFVDRETPLEWLNGQKGVKRGSIKITDRSGASAVIDLTGALTVQDVIEAINNASGISVTAEIDYDAGYNVGDAIKLTDTSGGSGNFKVEEVNGGSTAADLGILADVASSVIHGEDINDI

Foldseek 3Di:
DDDDDDDDDDDPDPDPVVVVVVVVVVVVVVVVVVVVVVVVVVVVVVVVVVVVVVVVVVVVVVVVCVPDPVNVQDDDDDDPDVVVDDDDDDDRDDDDDDDDDDDDDDDDDDDDDDDDPDDPDDDPDDDDDDDDDPLDFFDQAAFQCPWPVNVGADFAWKWKAAQQRWIDIFHRNPPGGNNSVQCSVCPTPGFQKHKDQACDPPFSHRQAIKMFGPPPHQHWTAMGGDPPGCRCVLRQNGDTGRDRMTRGDGGHDD

pLDDT: mean 87.32, std 12.14, range [42.44, 98.06]